Protein AF-A0A811Z322-F1 (afdb_monomer)

Foldseek 3Di:
DVVVVVVVVCPVPPDDDPVCVPPVVVVVCVCCVPCVVVVVVVVLVVVVVVVVVVVVVVVLVVLVVVPPDPVVSVLVVVCCPNPPLNVVVVVVLVVLVVDPPDDPQLSLLLVLLVPVVCNLVSLVVNLPDPDHDDLVVLLVSLVVVLVSVLVVCVSPPCVVVVDDSVLVSLQSLVSSQVSCVSNPHHRDNPGDNPDPVVVVVVCVPVPPDDDD

Solvent-accessible surface area (backbone atoms only — not comparable to full-atom values): 12524 Å² total; per-residue (Å²): 112,67,74,63,59,58,60,67,69,60,85,78,74,86,77,78,53,80,68,52,66,55,50,51,61,52,50,51,47,45,52,57,73,71,41,45,67,58,52,50,49,52,52,49,54,52,48,49,54,52,50,52,51,52,50,52,52,50,52,51,50,48,48,62,69,74,44,79,52,68,66,62,44,53,46,58,76,39,27,61,81,70,32,72,60,50,30,50,52,51,56,48,53,48,49,64,74,64,38,84,86,60,48,73,53,57,49,42,50,57,50,28,75,72,62,62,82,62,24,68,59,37,43,51,58,54,69,71,45,89,74,69,76,52,71,69,56,51,52,52,52,53,51,56,51,50,56,53,51,50,51,50,42,68,73,54,52,48,55,81,78,75,41,59,61,67,51,53,51,38,35,53,39,21,52,54,26,50,51,31,44,73,70,74,44,76,62,82,69,79,46,60,78,74,50,78,79,56,64,62,71,75,46,80,79,72,79,81,86,86,85,134

InterPro domains:
  IPR000358 Ribonucleotide reductase small subunit family [PF00268] (1-116)
  IPR000358 Ribonucleotide reductase small subunit family [PTHR23409] (115-208)
  IPR009078 Ferritin-like superfamily [SSF47240] (1-207)
  IPR012348 Ribonucleotide reductase-like [G3DSA:1.10.620.20] (1-116)
  IPR012348 Ribonucleotide reductase-like [G3DSA:1.10.620.20] (117-208)
  IPR033909 Ribonucleotide reductase small subunit [cd01049] (1-203)

Mean predicted aligned error: 12.39 Å

Nearest PDB structures (foldseek):
  3olj-assembly1_D  TM=7.511E-01  e=5.570E-16  Homo sapiens
  1h0n-assembly1_A  TM=7.554E-01  e=1.194E-14  Mus musculus
  3hf1-assembly1_B  TM=7.218E-01  e=7.112E-12  Homo sapiens
  2vux-assembly1_B  TM=6.539E-01  e=1.006E-10  Homo sapiens
  2o1z-assembly1_A  TM=7.356E-01  e=9.728E-09  Plasmodium vivax

Secondary structure (DSSP, 8-state):
-HHHHHGGGSTT-S---HHHHHHHHHHHHHHHHHHHHHHHHHHHHHHHHHHHHHHHHHHHHHHHHH---HHHHHHHHTHHHH-HHHHHHHHHHHHHHH-TTS-HHHHHHHHHHHHSTTHHHHHHHHHT-SSPPPHHHHHHHHHHHHHHHHHHHHHS-GGGGT--HHHHHHHHHHHHHHHHHHTT---SS-PPP--GGGTTTTTTTSSSS---

Sequence (212 aa):
MYKKAEASFWTHWESPKPEERYFIPHILVFFVASDGMIIEALCFYGFQTVMENINSEMYSLLIVTYIKDSKEREFLFNAIETMFCTKKKADRTLHWIGNKEATYGEWIIAFAAMEGLHCDFDCLMFKDLVHKPSEQRMKEIINAIMIEQEFLMEALPVKLIGMNCTLRKQYIEFVADQLMLELGFSKVFRAENPFDFMENISLEGKTSLRRE

Radius of gyration: 23.19 Å; Cα contacts (8 Å, |Δi|>4): 114; chains: 1; bounding box: 45×48×72 Å

pLDDT: mean 74.23, std 17.76, range [27.14, 95.0]

Structure (mmCIF, N/CA/C/O backbone):
data_AF-A0A811Z322-F1
#
_entry.id   AF-A0A811Z322-F1
#
loop_
_atom_site.group_PDB
_atom_site.id
_atom_site.type_symbol
_atom_site.label_atom_id
_atom_site.label_alt_id
_atom_site.label_comp_id
_atom_site.label_asym_id
_atom_site.label_entity_id
_atom_site.label_seq_id
_atom_site.pdbx_PDB_ins_code
_atom_site.Cartn_x
_atom_site.Cartn_y
_atom_site.Cartn_z
_atom_site.occupancy
_atom_site.B_iso_or_equiv
_atom_site.auth_seq_id
_atom_site.auth_comp_id
_atom_site.auth_asym_id
_atom_site.auth_atom_id
_atom_site.pdbx_PDB_model_num
ATOM 1 N N . MET A 1 1 ? 6.990 -29.926 19.280 1.00 37.41 1 MET A N 1
ATOM 2 C CA . MET A 1 1 ? 7.993 -30.296 20.310 1.00 37.41 1 MET A CA 1
ATOM 3 C C . MET A 1 1 ? 7.874 -29.437 21.570 1.00 37.41 1 MET A C 1
ATOM 5 O O . MET A 1 1 ? 7.863 -30.019 22.642 1.00 37.41 1 MET A O 1
ATOM 9 N N . TYR A 1 2 ? 7.654 -28.119 21.463 1.00 31.50 2 TYR A N 1
ATOM 10 C CA . TYR A 1 2 ? 7.385 -27.206 22.594 1.00 31.50 2 TYR A CA 1
ATOM 11 C C . TYR A 1 2 ? 6.243 -27.660 23.531 1.00 31.50 2 TYR A C 1
ATOM 13 O O . TYR A 1 2 ? 6.483 -27.935 24.701 1.00 31.50 2 TYR A O 1
ATOM 21 N N . LYS A 1 3 ? 5.044 -27.921 22.989 1.00 34.88 3 LYS A N 1
ATOM 22 C CA . LYS A 1 3 ? 3.885 -28.448 23.749 1.00 34.88 3 LYS A CA 1
ATOM 23 C C . LYS A 1 3 ? 4.148 -29.784 24.472 1.00 34.88 3 LYS A C 1
ATOM 25 O O . LYS A 1 3 ? 3.454 -30.122 25.422 1.00 34.88 3 LYS A O 1
ATOM 30 N N . LYS A 1 4 ? 5.144 -30.563 24.023 1.00 33.44 4 LYS A N 1
ATOM 31 C CA . LYS A 1 4 ? 5.532 -31.851 24.631 1.00 33.44 4 LYS A CA 1
ATOM 32 C C . LYS A 1 4 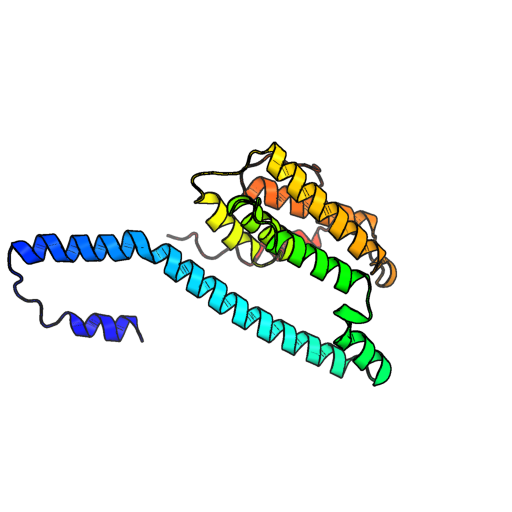? 6.490 -31.668 25.817 1.00 33.44 4 LYS A C 1
ATOM 34 O O . LYS A 1 4 ? 6.458 -32.487 26.723 1.00 33.44 4 LYS A O 1
ATOM 39 N N . ALA A 1 5 ? 7.298 -30.605 25.807 1.00 35.50 5 ALA A N 1
ATOM 40 C CA . ALA A 1 5 ? 8.168 -30.210 26.918 1.00 35.50 5 ALA A CA 1
ATOM 41 C C . ALA A 1 5 ? 7.392 -29.455 28.015 1.00 35.50 5 ALA A C 1
ATOM 43 O O . ALA A 1 5 ? 7.690 -29.591 29.199 1.00 35.50 5 ALA A O 1
ATOM 44 N N . GLU A 1 6 ? 6.350 -28.718 27.628 1.00 42.47 6 GLU A N 1
ATOM 45 C CA . GLU A 1 6 ? 5.436 -28.043 28.553 1.00 42.47 6 GLU A CA 1
ATOM 46 C C . GLU A 1 6 ? 4.619 -29.055 29.373 1.00 42.47 6 GLU A C 1
ATOM 48 O O . GLU A 1 6 ? 4.518 -28.921 30.587 1.00 42.47 6 GLU A O 1
ATOM 53 N N . ALA A 1 7 ? 4.138 -30.136 28.743 1.00 38.16 7 ALA A N 1
ATOM 54 C CA . ALA A 1 7 ? 3.379 -31.203 29.404 1.00 38.16 7 ALA A CA 1
ATOM 55 C C . ALA A 1 7 ? 4.182 -31.980 30.472 1.00 38.16 7 ALA A C 1
ATOM 57 O O . ALA A 1 7 ? 3.596 -32.492 31.424 1.00 38.16 7 ALA A O 1
ATOM 58 N N . SER A 1 8 ? 5.514 -32.041 30.360 1.00 35.59 8 SER A N 1
ATOM 59 C CA . SER A 1 8 ? 6.385 -32.722 31.333 1.00 35.59 8 SER A CA 1
ATOM 60 C C . SER A 1 8 ? 6.619 -31.952 32.639 1.00 35.59 8 SER A C 1
ATOM 62 O O . SER A 1 8 ? 7.168 -32.522 33.576 1.00 35.59 8 SER A O 1
ATOM 64 N N . PHE A 1 9 ? 6.191 -30.689 32.740 1.00 36.00 9 PHE A N 1
ATOM 65 C CA . PHE A 1 9 ? 6.285 -29.917 33.988 1.00 36.00 9 PHE A CA 1
ATOM 66 C C . PHE A 1 9 ? 5.178 -30.284 35.001 1.00 36.00 9 PHE A C 1
ATOM 68 O O . PHE A 1 9 ? 5.321 -30.063 36.200 1.00 36.00 9 PHE A O 1
ATOM 75 N N . TRP A 1 10 ? 4.075 -30.884 34.534 1.00 46.34 10 TRP A N 1
ATOM 76 C CA . TRP A 1 10 ? 2.821 -31.030 35.292 1.00 46.34 10 TRP A CA 1
ATOM 77 C C . TRP A 1 10 ? 2.698 -32.331 36.094 1.00 46.34 10 TRP A C 1
ATOM 79 O O . TRP A 1 10 ? 1.771 -32.480 36.887 1.00 46.34 10 TRP A O 1
ATOM 89 N N . THR A 1 11 ? 3.634 -33.271 35.952 1.00 39.16 11 THR A N 1
ATOM 90 C CA . THR A 1 11 ? 3.572 -34.588 36.615 1.00 39.16 11 THR A CA 1
ATOM 91 C C . THR A 1 11 ? 3.951 -34.569 38.106 1.00 39.16 11 THR A C 1
ATOM 93 O O . THR A 1 11 ? 4.127 -35.625 38.699 1.00 39.16 11 THR A O 1
ATOM 96 N N . HIS A 1 12 ? 4.100 -33.395 38.731 1.00 44.50 12 HIS A N 1
ATOM 97 C CA . HIS A 1 12 ? 4.406 -33.244 40.168 1.00 44.50 12 HIS A CA 1
ATOM 98 C C . HIS A 1 12 ? 3.314 -32.514 40.973 1.00 44.50 12 HIS A C 1
ATOM 100 O O . HIS A 1 12 ? 3.505 -32.210 42.150 1.00 44.50 12 HIS A O 1
ATOM 106 N N . TRP A 1 13 ? 2.159 -32.229 40.365 1.00 51.06 13 TRP A N 1
ATOM 107 C CA . TRP A 1 13 ? 1.098 -31.414 40.962 1.00 51.06 13 TRP A CA 1
ATOM 108 C C . TRP A 1 13 ? -0.039 -32.260 41.549 1.00 51.06 13 TRP A C 1
ATOM 110 O O . TRP A 1 13 ? -1.180 -32.194 41.099 1.00 51.06 13 TRP A O 1
ATOM 120 N N . GLU A 1 14 ? 0.257 -33.094 42.545 1.00 49.16 14 GLU A N 1
ATOM 121 C CA . GLU A 1 14 ? -0.764 -34.007 43.080 1.00 49.16 14 GLU A CA 1
ATOM 122 C C . GLU A 1 14 ? -1.631 -33.405 44.199 1.00 49.16 14 GLU A C 1
ATOM 124 O O . GLU A 1 14 ? -2.699 -33.948 44.473 1.00 49.16 14 GLU A O 1
ATOM 129 N N . SER A 1 15 ? -1.274 -32.272 44.828 1.00 57.22 15 SER A N 1
ATOM 130 C CA . SER A 1 15 ? -2.122 -31.640 45.865 1.00 57.22 15 SER A CA 1
ATOM 131 C C . SER A 1 15 ? -1.732 -30.188 46.210 1.00 57.22 15 SER A C 1
ATOM 133 O O . SER A 1 15 ? -1.015 -29.964 47.185 1.00 57.22 15 SER A O 1
ATOM 135 N N . PRO A 1 16 ? -2.223 -29.174 45.479 1.00 54.69 16 PRO A N 1
ATOM 136 C CA . PRO A 1 16 ? -1.970 -27.774 45.826 1.00 54.69 16 PRO A CA 1
ATOM 137 C C . PRO A 1 16 ? -2.806 -27.280 46.999 1.00 54.69 16 PRO A C 1
ATOM 139 O O . PRO A 1 16 ? -3.960 -27.703 47.177 1.00 54.69 16 PRO A O 1
ATOM 142 N N . LYS A 1 17 ? -2.238 -26.337 47.758 1.00 66.00 17 LYS A N 1
ATOM 143 C CA . LYS A 1 17 ? -2.900 -25.692 48.897 1.00 66.00 17 LYS A CA 1
ATOM 144 C C . LYS A 1 17 ? -4.108 -24.862 48.427 1.00 66.00 17 LYS A C 1
ATOM 146 O O . LYS A 1 17 ? -4.140 -24.423 47.275 1.00 66.00 17 LYS A O 1
ATOM 151 N N . PRO A 1 18 ? -5.112 -24.609 49.290 1.00 67.69 18 PRO A N 1
ATOM 152 C CA . PRO A 1 18 ? -6.330 -23.882 48.910 1.00 67.69 18 PRO A CA 1
ATOM 153 C C . PRO A 1 18 ? -6.070 -22.491 48.307 1.00 67.69 18 PRO A C 1
ATOM 155 O O . PRO A 1 18 ? -6.761 -22.083 47.380 1.00 67.69 18 PRO A O 1
ATOM 158 N N . GLU A 1 19 ? -5.040 -21.796 48.789 1.00 57.91 19 GLU A N 1
ATOM 159 C CA . GLU A 1 19 ? -4.629 -20.464 48.322 1.00 57.91 19 GLU A CA 1
ATOM 160 C C . GLU A 1 19 ? -4.009 -20.506 46.909 1.00 57.91 19 GLU A C 1
ATOM 162 O O . GLU A 1 19 ? -4.298 -19.659 46.062 1.00 57.91 19 GLU A O 1
ATOM 167 N N . GLU A 1 20 ? -3.225 -21.546 46.609 1.00 49.31 20 GLU A N 1
ATOM 168 C CA . GLU A 1 20 ? -2.575 -21.763 45.308 1.00 49.31 20 GLU A CA 1
ATOM 169 C C . GLU A 1 20 ? -3.592 -22.148 44.221 1.00 49.31 20 GLU A C 1
ATOM 171 O O . GLU A 1 20 ? -3.439 -21.763 43.061 1.00 49.31 20 GLU A O 1
ATOM 176 N N . ARG A 1 21 ? -4.678 -22.842 44.603 1.00 57.47 21 ARG A N 1
ATOM 177 C CA . ARG A 1 21 ? -5.807 -23.184 43.714 1.00 57.47 21 ARG A CA 1
ATOM 178 C C . ARG A 1 21 ? -6.594 -21.966 43.240 1.00 57.47 21 ARG A C 1
ATOM 180 O O . ARG A 1 21 ? -7.233 -22.043 42.196 1.00 57.47 21 ARG A O 1
ATOM 187 N N . TYR A 1 22 ? -6.564 -20.868 43.991 1.00 57.62 22 TYR A N 1
ATOM 188 C CA . TYR A 1 22 ? -7.171 -19.611 43.567 1.00 57.62 22 TYR A CA 1
ATOM 189 C C . TYR A 1 22 ? -6.171 -18.771 42.767 1.00 57.62 22 TYR A C 1
ATOM 191 O O . TYR A 1 22 ? -6.473 -18.340 41.661 1.00 57.62 22 TYR A O 1
ATOM 199 N N . PHE A 1 23 ? -4.955 -18.589 43.277 1.00 52.84 23 PHE A N 1
ATOM 200 C CA . PHE A 1 23 ? -3.982 -17.664 42.697 1.00 52.84 23 PHE A CA 1
ATOM 201 C C . PHE A 1 23 ? -3.436 -18.107 41.330 1.00 52.84 23 PHE A C 1
ATOM 203 O O . PHE A 1 23 ? -3.392 -17.308 40.398 1.00 52.84 23 PHE A O 1
ATOM 210 N N . ILE A 1 24 ? -3.054 -19.378 41.176 1.00 53.03 24 ILE A N 1
ATOM 211 C CA . ILE A 1 24 ? -2.335 -19.850 39.982 1.00 53.03 24 ILE A CA 1
ATOM 212 C C . ILE A 1 24 ? -3.233 -19.891 38.738 1.00 53.03 24 ILE A C 1
ATOM 214 O O . ILE A 1 24 ? -2.816 -19.361 37.711 1.00 53.03 24 ILE A O 1
ATOM 218 N N . PRO A 1 25 ? -4.474 -20.416 38.779 1.00 59.75 25 PRO A N 1
ATOM 219 C CA . PRO A 1 25 ? -5.361 -20.348 37.620 1.00 59.75 25 PRO A CA 1
ATOM 220 C C . PRO A 1 25 ? -5.697 -18.910 37.226 1.00 59.75 25 PRO A C 1
ATOM 222 O O . PRO A 1 25 ? -5.768 -18.618 36.041 1.00 59.75 25 PRO A O 1
ATOM 225 N N . HIS A 1 26 ? -5.849 -17.998 38.192 1.00 60.38 26 HIS A N 1
ATOM 226 C CA . HIS A 1 26 ? -6.152 -16.596 37.901 1.00 60.38 26 HIS A CA 1
ATOM 227 C C . HIS A 1 26 ? -4.948 -15.848 37.323 1.00 60.38 26 HIS A C 1
ATOM 229 O O . HIS A 1 26 ? -5.141 -15.029 36.435 1.00 60.38 26 HIS A O 1
ATOM 235 N N . ILE A 1 27 ? -3.718 -16.155 37.751 1.00 51.94 27 ILE A N 1
ATOM 236 C CA . ILE A 1 27 ? -2.510 -15.591 37.134 1.00 51.94 27 ILE A CA 1
ATOM 237 C C . ILE A 1 27 ? -2.273 -16.175 35.740 1.00 51.94 27 ILE A C 1
ATOM 239 O O . ILE A 1 27 ? -1.901 -15.445 34.833 1.00 51.94 27 ILE A O 1
ATOM 243 N N . LEU A 1 28 ? -2.547 -17.466 35.535 1.00 50.12 28 LEU A N 1
ATOM 244 C CA . LEU A 1 28 ? -2.460 -18.100 34.221 1.00 50.12 28 LEU A CA 1
ATOM 245 C C . LEU A 1 28 ? -3.521 -17.541 33.275 1.00 50.12 28 LEU A C 1
ATOM 247 O O . LEU A 1 28 ? -3.205 -17.249 32.132 1.00 50.12 28 LEU A O 1
ATOM 251 N N . VAL A 1 29 ? -4.751 -17.325 33.750 1.00 56.72 29 VAL A N 1
ATOM 252 C CA . VAL A 1 29 ? -5.794 -16.617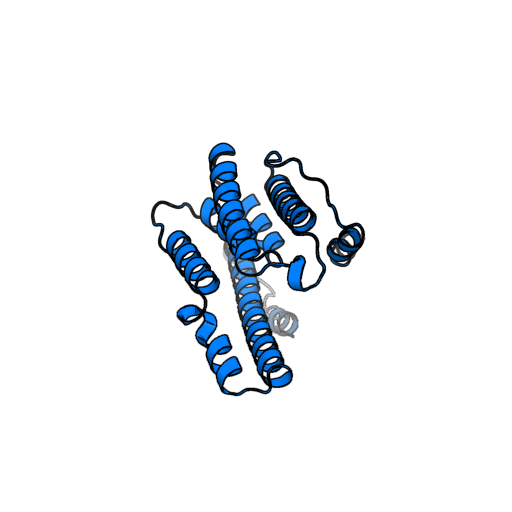 32.996 1.00 56.72 29 VAL A CA 1
ATOM 253 C C . VAL A 1 29 ? -5.387 -15.173 32.743 1.00 56.72 29 VAL A C 1
ATOM 255 O O . VAL A 1 29 ? -5.641 -14.692 31.653 1.00 56.72 29 VAL A O 1
ATOM 258 N N . PHE A 1 30 ? -4.720 -14.498 33.682 1.00 52.75 30 PHE A N 1
ATOM 259 C CA . PHE A 1 30 ? -4.177 -13.159 33.463 1.00 52.75 30 PHE A CA 1
ATOM 260 C C . PHE A 1 30 ? -3.151 -13.175 32.321 1.00 52.75 30 PHE A C 1
ATOM 262 O O . PHE A 1 30 ? -3.389 -12.522 31.320 1.00 52.75 30 PHE A O 1
ATOM 269 N N . PHE A 1 31 ? -2.113 -14.017 32.375 1.00 48.38 31 PHE A N 1
ATOM 270 C CA . PHE A 1 31 ? -1.111 -14.158 31.303 1.00 48.38 31 PHE A CA 1
ATOM 271 C C . PHE A 1 31 ? -1.710 -14.615 29.959 1.00 48.38 31 PHE A C 1
ATOM 273 O O . PHE A 1 31 ? -1.325 -14.119 28.904 1.00 48.38 31 PHE A O 1
ATOM 280 N N . VAL A 1 32 ? -2.688 -15.523 29.973 1.00 52.16 32 VAL A N 1
ATOM 281 C CA . VAL A 1 32 ? -3.385 -15.977 28.757 1.00 52.16 32 VAL A CA 1
ATOM 282 C C . VAL A 1 32 ? -4.297 -14.882 28.190 1.00 52.16 32 VAL A C 1
ATOM 284 O O . VAL A 1 32 ? -4.395 -14.753 26.973 1.00 52.16 32 VAL A O 1
ATOM 287 N N . ALA A 1 33 ? -4.947 -14.087 29.043 1.00 51.25 33 ALA A N 1
ATOM 288 C CA . ALA A 1 33 ? -5.895 -13.052 28.635 1.00 51.25 33 ALA A CA 1
ATOM 289 C C . ALA A 1 33 ? -5.234 -11.713 28.277 1.00 51.25 33 ALA A C 1
ATOM 291 O O . ALA A 1 33 ? -5.813 -10.970 27.491 1.00 51.25 33 ALA A O 1
ATOM 292 N N . SER A 1 34 ? -4.061 -11.385 28.833 1.00 49.47 34 SER A N 1
ATOM 293 C CA . SER A 1 34 ? -3.377 -10.110 28.575 1.00 49.47 34 SER A CA 1
ATOM 294 C C . SER A 1 34 ? -2.215 -10.199 27.580 1.00 49.47 34 SER A C 1
ATOM 296 O O . SER A 1 34 ? -1.976 -9.213 26.889 1.00 49.47 34 SER A O 1
ATOM 298 N N . ASP A 1 35 ? -1.538 -11.349 27.440 1.00 50.12 35 ASP A N 1
ATOM 299 C CA . ASP A 1 35 ? -0.305 -11.443 26.631 1.00 50.12 35 ASP A CA 1
ATOM 300 C C . ASP A 1 35 ? -0.438 -12.273 25.345 1.00 50.12 35 ASP A C 1
ATOM 302 O O . ASP A 1 35 ? 0.431 -12.185 24.477 1.00 50.12 35 ASP A O 1
ATOM 306 N N . GLY A 1 36 ? -1.522 -13.039 25.168 1.00 56.69 36 GLY A N 1
ATOM 307 C CA . GLY A 1 36 ? -1.727 -13.880 23.981 1.00 56.69 36 GLY A CA 1
ATOM 308 C C . GLY A 1 36 ? -1.698 -13.082 22.675 1.00 56.69 36 GLY A C 1
ATOM 309 O O . GLY A 1 36 ? -0.889 -13.370 21.800 1.00 56.69 36 GLY A O 1
ATOM 310 N N . MET A 1 37 ? -2.490 -12.010 22.589 1.00 58.62 37 MET A N 1
ATOM 311 C CA . MET A 1 37 ? -2.564 -11.175 21.383 1.00 58.62 37 MET A CA 1
ATOM 312 C C . MET A 1 37 ? -1.255 -10.434 21.087 1.00 58.62 37 MET A C 1
ATOM 314 O O . MET A 1 37 ? -0.873 -10.290 19.929 1.00 58.62 37 MET A O 1
ATOM 318 N N . ILE A 1 38 ? -0.543 -9.973 22.123 1.00 63.25 38 ILE A N 1
ATOM 319 C CA . ILE A 1 38 ? 0.741 -9.279 21.949 1.00 63.25 38 ILE A CA 1
ATOM 320 C C . ILE A 1 38 ? 1.797 -10.261 21.439 1.00 63.25 38 ILE A C 1
ATOM 322 O O . ILE A 1 38 ? 2.527 -9.946 20.502 1.00 63.25 38 ILE A O 1
ATOM 326 N N . ILE A 1 39 ? 1.870 -11.460 22.020 1.00 69.50 39 ILE A N 1
ATOM 327 C CA . ILE A 1 39 ? 2.806 -12.501 21.586 1.00 69.50 39 ILE A CA 1
ATOM 328 C C . ILE A 1 39 ? 2.458 -12.984 20.174 1.00 69.50 39 ILE A C 1
ATOM 330 O O . ILE A 1 39 ? 3.358 -13.148 19.356 1.00 69.50 39 ILE A O 1
ATOM 334 N N . GLU A 1 40 ? 1.176 -13.159 19.854 1.00 71.50 40 GLU A N 1
ATOM 335 C CA . GLU A 1 40 ? 0.714 -13.530 18.514 1.00 71.50 40 GLU A CA 1
ATOM 336 C C . GLU A 1 40 ? 1.073 -12.463 17.476 1.00 71.50 40 GLU A C 1
ATOM 338 O O . GLU A 1 40 ? 1.633 -12.804 16.434 1.00 71.50 40 GLU A O 1
ATOM 343 N N . ALA A 1 41 ? 0.859 -11.179 17.784 1.00 69.81 41 ALA A N 1
ATOM 344 C CA . ALA A 1 41 ? 1.275 -10.075 16.924 1.00 69.81 41 ALA A CA 1
ATOM 345 C C . ALA A 1 41 ? 2.797 -10.017 16.750 1.00 69.81 41 ALA A C 1
ATOM 347 O O . ALA A 1 41 ? 3.283 -9.862 15.632 1.00 69.81 41 ALA A O 1
ATOM 348 N N . LEU A 1 42 ? 3.572 -10.208 17.821 1.00 72.44 42 LEU A N 1
ATOM 349 C CA . LEU A 1 42 ? 5.035 -10.271 17.743 1.00 72.44 42 LEU A CA 1
ATOM 350 C C . LEU A 1 42 ? 5.512 -11.450 16.888 1.00 72.44 42 LEU A C 1
ATOM 352 O O . LEU A 1 42 ? 6.431 -11.294 16.085 1.00 72.44 42 LEU A O 1
ATOM 356 N N . CYS A 1 43 ? 4.895 -12.624 17.031 1.00 77.88 43 CYS A N 1
ATOM 357 C CA . CYS A 1 43 ? 5.196 -13.785 16.202 1.00 77.88 43 CYS A CA 1
ATOM 358 C C . CYS A 1 43 ? 4.831 -13.539 14.734 1.00 77.88 43 CYS A C 1
ATOM 360 O O . CYS A 1 43 ? 5.619 -13.894 13.857 1.00 77.88 43 CYS A O 1
ATOM 362 N N . PHE A 1 44 ? 3.681 -12.913 14.469 1.00 79.38 44 PHE A N 1
ATOM 363 C CA . PHE A 1 44 ? 3.246 -12.565 13.121 1.00 79.38 44 PHE A CA 1
ATOM 364 C C . PHE A 1 44 ? 4.220 -11.585 12.461 1.00 79.38 44 PHE A C 1
ATOM 366 O O . PHE A 1 44 ? 4.789 -11.907 11.420 1.00 79.38 44 PHE A O 1
ATOM 373 N N . TYR A 1 45 ? 4.505 -10.446 13.099 1.00 77.50 45 TYR A N 1
ATOM 374 C CA . TYR A 1 45 ? 5.438 -9.449 12.565 1.00 77.50 45 TYR A CA 1
ATOM 375 C C . TYR A 1 45 ? 6.879 -9.981 12.473 1.00 77.50 45 TYR A C 1
ATOM 377 O O . TYR A 1 45 ? 7.620 -9.641 11.547 1.00 77.50 45 TYR A O 1
ATOM 385 N N . GLY A 1 46 ? 7.280 -10.873 13.384 1.00 75.81 46 GLY A N 1
ATOM 386 C CA . GLY A 1 46 ? 8.553 -11.586 13.302 1.00 75.81 46 GLY A CA 1
ATOM 387 C C . GLY A 1 46 ? 8.640 -12.480 12.062 1.00 75.81 46 GLY A C 1
ATOM 388 O O . GLY A 1 46 ? 9.644 -12.454 11.351 1.00 75.81 46 GLY A O 1
ATOM 389 N N . PHE A 1 47 ? 7.579 -13.232 11.759 1.00 80.38 47 PHE A N 1
ATOM 390 C CA . PHE A 1 47 ? 7.511 -14.044 10.544 1.00 80.38 47 PHE A CA 1
ATOM 391 C C . PHE A 1 47 ? 7.441 -13.179 9.281 1.00 80.38 47 PHE A C 1
ATOM 393 O O . PHE A 1 47 ? 8.144 -13.459 8.310 1.00 80.38 47 PHE A O 1
ATOM 400 N N . GLN A 1 48 ? 6.668 -12.094 9.315 1.00 77.69 48 GLN A N 1
ATOM 401 C CA . GLN A 1 48 ? 6.597 -11.109 8.239 1.00 77.69 48 GLN A CA 1
ATOM 402 C C . GLN A 1 48 ? 7.984 -10.548 7.904 1.00 77.69 48 GLN A C 1
ATOM 404 O O . GLN A 1 48 ? 8.382 -10.563 6.743 1.00 77.69 48 GLN A O 1
ATOM 409 N N . THR A 1 49 ? 8.772 -10.171 8.914 1.00 80.38 49 THR A N 1
ATOM 410 C CA . THR A 1 49 ? 10.152 -9.686 8.727 1.00 80.38 49 THR A CA 1
ATOM 411 C C . THR A 1 49 ? 11.023 -10.720 8.006 1.00 80.38 49 THR A C 1
ATOM 413 O O . THR A 1 49 ? 11.804 -10.389 7.114 1.00 80.38 49 THR A O 1
ATOM 416 N N . VAL A 1 50 ? 10.898 -12.000 8.372 1.00 83.25 50 VAL A N 1
ATOM 417 C CA . VAL A 1 50 ? 11.632 -13.085 7.704 1.00 83.25 50 VAL A CA 1
ATOM 418 C C . VAL A 1 50 ? 11.197 -13.218 6.244 1.00 83.25 50 VAL A C 1
ATOM 420 O O . VAL A 1 50 ? 12.050 -13.316 5.363 1.00 83.25 50 VAL A O 1
ATOM 423 N N . MET A 1 51 ? 9.893 -13.184 5.974 1.00 84.12 51 MET A N 1
ATOM 424 C CA . MET A 1 51 ? 9.357 -13.279 4.615 1.00 84.12 51 MET A CA 1
ATOM 425 C C . MET A 1 51 ? 9.765 -12.091 3.741 1.00 84.12 51 MET A C 1
ATOM 427 O O . MET A 1 51 ? 10.142 -12.287 2.588 1.00 84.12 51 MET A O 1
ATOM 431 N N . GLU A 1 52 ? 9.760 -10.872 4.276 1.00 81.19 52 GLU A N 1
ATOM 432 C CA . GLU A 1 52 ? 10.226 -9.675 3.570 1.00 81.19 52 GLU A CA 1
ATOM 433 C C . GLU A 1 52 ? 11.718 -9.757 3.223 1.00 81.19 52 GLU A C 1
ATOM 435 O O . GLU A 1 52 ? 12.112 -9.411 2.108 1.00 81.19 52 GLU A O 1
ATOM 440 N N . ASN A 1 53 ? 12.543 -10.304 4.121 1.00 85.38 53 ASN A N 1
ATOM 441 C CA . ASN A 1 53 ? 13.957 -10.551 3.835 1.00 85.38 53 ASN A CA 1
ATOM 442 C C . ASN A 1 53 ? 14.147 -11.576 2.708 1.00 85.38 53 ASN A C 1
ATOM 444 O O . ASN A 1 53 ? 14.946 -11.345 1.800 1.00 85.38 53 ASN A O 1
ATOM 448 N N . ILE A 1 54 ? 13.381 -12.673 2.722 1.00 87.38 54 ILE A N 1
ATOM 449 C CA . ILE A 1 54 ? 13.398 -13.676 1.644 1.00 87.38 54 ILE A CA 1
ATOM 450 C C . ILE A 1 54 ? 12.964 -13.042 0.318 1.00 87.38 54 ILE A C 1
ATOM 452 O O . ILE A 1 54 ? 13.605 -13.254 -0.710 1.00 87.38 54 ILE A O 1
ATOM 456 N N . ASN A 1 55 ? 11.903 -12.231 0.334 1.00 83.69 55 ASN A N 1
ATOM 457 C CA . ASN A 1 55 ? 11.433 -11.515 -0.848 1.00 83.69 55 ASN A CA 1
ATOM 458 C C . ASN A 1 55 ? 12.516 -10.571 -1.392 1.00 83.69 55 ASN A C 1
ATOM 460 O O . ASN A 1 55 ? 12.753 -10.550 -2.598 1.00 83.69 55 ASN A O 1
ATOM 464 N N . SER A 1 56 ? 13.213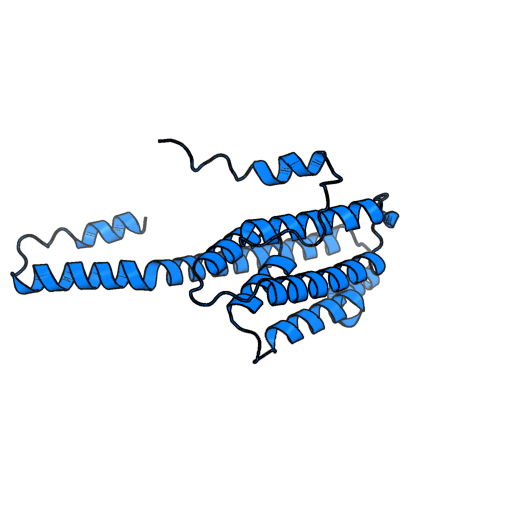 -9.838 -0.520 1.00 84.88 56 SER A N 1
ATOM 465 C CA . SER A 1 56 ? 14.316 -8.944 -0.898 1.00 84.88 56 SER A CA 1
ATOM 466 C C . SER A 1 56 ? 15.478 -9.692 -1.567 1.00 84.88 56 SER A C 1
ATOM 468 O O . SER A 1 56 ? 15.970 -9.276 -2.623 1.00 84.88 56 SER A O 1
ATOM 470 N N . GLU A 1 57 ? 15.883 -10.839 -1.014 1.00 90.44 57 GLU A N 1
ATOM 471 C CA . GLU A 1 57 ? 16.916 -11.694 -1.613 1.00 90.44 57 GLU A CA 1
ATOM 472 C C . GLU A 1 57 ? 16.467 -12.247 -2.971 1.00 90.44 57 GLU A C 1
ATOM 474 O O . GLU A 1 57 ? 17.210 -12.188 -3.954 1.00 90.44 57 GLU A O 1
ATOM 479 N N . MET A 1 58 ? 15.221 -12.715 -3.052 1.00 93.25 58 MET A N 1
ATOM 480 C CA . MET A 1 58 ? 14.627 -13.226 -4.282 1.00 93.25 58 MET A CA 1
ATOM 481 C C . MET A 1 58 ? 14.614 -12.155 -5.382 1.00 93.25 58 MET A C 1
ATOM 483 O O . MET A 1 58 ? 15.118 -12.405 -6.478 1.00 93.25 58 MET A O 1
ATOM 487 N N . TYR A 1 59 ? 14.142 -10.937 -5.094 1.00 90.00 59 TYR A N 1
ATOM 488 C CA . TYR A 1 59 ? 14.165 -9.831 -6.058 1.00 90.00 59 TYR A CA 1
ATOM 489 C C . TYR A 1 59 ? 15.586 -9.452 -6.484 1.00 90.00 59 TYR A C 1
ATOM 491 O O . TYR A 1 59 ? 15.834 -9.227 -7.671 1.00 90.00 59 TYR A O 1
ATOM 499 N N . SER A 1 60 ? 16.538 -9.448 -5.550 1.00 89.06 60 SER A N 1
ATOM 500 C CA . SER A 1 60 ? 17.951 -9.193 -5.852 1.00 89.06 60 SER A CA 1
ATOM 501 C C . SER A 1 60 ? 18.517 -10.238 -6.816 1.00 89.06 60 SER A C 1
ATOM 503 O O . SER A 1 60 ? 19.203 -9.895 -7.784 1.00 89.06 60 SER A O 1
ATOM 505 N N . LEU A 1 61 ? 18.178 -11.514 -6.610 1.00 92.25 61 LEU A N 1
ATOM 506 C CA . LEU A 1 61 ? 18.575 -12.601 -7.498 1.00 92.25 61 LEU A CA 1
ATOM 507 C C . LEU A 1 61 ? 17.932 -12.470 -8.884 1.00 92.25 61 LEU A C 1
ATOM 509 O O . LEU A 1 61 ? 18.617 -12.687 -9.886 1.00 92.25 61 LEU A O 1
ATOM 513 N N . LEU A 1 62 ? 16.654 -12.087 -8.970 1.00 92.62 62 LEU A N 1
ATOM 514 C CA . LEU A 1 62 ? 15.990 -11.835 -10.254 1.00 92.62 62 LEU A CA 1
ATOM 515 C C . LEU A 1 62 ? 16.688 -10.708 -11.023 1.00 92.62 62 LEU A C 1
ATOM 517 O O . LEU A 1 62 ? 16.968 -10.877 -12.209 1.00 92.62 62 LEU A O 1
ATOM 521 N N . ILE A 1 63 ? 17.042 -9.604 -10.356 1.00 90.81 63 ILE A N 1
ATOM 522 C CA . ILE A 1 63 ? 17.791 -8.498 -10.974 1.00 90.81 63 ILE A CA 1
ATOM 523 C C . ILE A 1 63 ? 19.128 -9.006 -11.521 1.00 90.81 63 ILE A C 1
ATOM 525 O O . ILE A 1 63 ? 19.425 -8.807 -12.695 1.00 90.81 63 ILE A O 1
ATOM 529 N N . VAL A 1 64 ? 19.913 -9.723 -10.712 1.00 91.94 64 VAL A N 1
ATOM 530 C CA . VAL A 1 64 ? 21.205 -10.294 -11.141 1.00 91.94 64 VAL A CA 1
ATOM 531 C C . VAL A 1 64 ? 21.047 -11.283 -12.299 1.00 91.94 64 VAL A C 1
ATOM 533 O O . VAL A 1 64 ? 21.914 -11.369 -13.172 1.00 91.94 64 VAL A O 1
ATOM 536 N N . THR A 1 65 ? 19.950 -12.038 -12.317 1.00 93.75 65 THR A N 1
ATOM 537 C CA . THR A 1 65 ? 19.704 -13.079 -13.316 1.00 93.75 65 THR A CA 1
ATOM 538 C C . THR A 1 65 ? 19.267 -12.490 -14.653 1.00 93.75 65 THR A C 1
ATOM 540 O O . THR A 1 65 ? 19.807 -12.887 -15.691 1.00 93.75 65 THR A O 1
ATOM 543 N N . TYR A 1 66 ? 18.324 -11.547 -14.653 1.00 94.06 66 TYR A N 1
ATOM 544 C CA . TYR A 1 66 ? 17.739 -10.989 -15.874 1.00 94.06 66 TYR A CA 1
ATOM 545 C C . TYR A 1 66 ? 18.515 -9.790 -16.430 1.00 94.06 66 TYR A C 1
ATOM 547 O O . TYR A 1 66 ? 18.608 -9.654 -17.649 1.00 94.06 66 TYR A O 1
ATOM 555 N N . ILE A 1 67 ? 19.127 -8.963 -15.578 1.00 93.12 67 ILE A N 1
ATOM 556 C CA . ILE A 1 67 ? 19.855 -7.759 -16.000 1.00 93.12 67 ILE A CA 1
ATOM 557 C C . ILE A 1 67 ? 21.341 -8.084 -16.148 1.00 93.12 67 ILE A C 1
ATOM 559 O O . ILE A 1 67 ? 22.080 -8.247 -15.175 1.00 93.12 67 ILE A O 1
ATOM 563 N N . LYS A 1 68 ? 21.787 -8.215 -17.402 1.00 92.19 68 LYS A N 1
ATOM 564 C CA . LYS A 1 68 ? 23.174 -8.592 -17.713 1.00 92.19 68 LYS A CA 1
ATOM 565 C C . LYS A 1 68 ? 24.145 -7.423 -17.584 1.00 92.19 68 LYS A C 1
ATOM 567 O O . LYS A 1 68 ? 25.281 -7.640 -17.156 1.00 92.19 68 LYS A O 1
ATOM 572 N N . ASP A 1 69 ? 23.715 -6.208 -17.923 1.00 95.00 69 ASP A N 1
ATOM 573 C CA . ASP A 1 69 ? 24.569 -5.028 -17.830 1.00 95.00 69 ASP A CA 1
ATOM 574 C C . ASP A 1 69 ? 24.880 -4.678 -16.367 1.00 95.00 69 ASP A C 1
ATOM 576 O O . ASP A 1 69 ? 24.015 -4.670 -15.490 1.00 95.00 69 ASP A O 1
ATOM 580 N N . SER A 1 70 ? 26.155 -4.415 -16.085 1.00 91.69 70 SER A N 1
ATOM 581 C CA . SER A 1 70 ? 26.608 -4.106 -14.729 1.00 91.69 70 SER A CA 1
ATOM 582 C C . SER A 1 70 ? 26.188 -2.706 -14.295 1.00 91.69 70 SER A C 1
ATOM 584 O O . SER A 1 70 ? 25.888 -2.518 -13.120 1.00 91.69 70 SER A O 1
ATOM 586 N N . LYS A 1 71 ? 26.150 -1.741 -15.224 1.00 92.25 71 LYS A N 1
ATOM 587 C CA . LYS A 1 71 ? 25.785 -0.354 -14.907 1.00 92.25 71 LYS A CA 1
ATOM 588 C C . LYS A 1 71 ? 24.287 -0.222 -14.663 1.00 92.25 71 LYS A C 1
ATOM 590 O O . LYS A 1 71 ? 23.885 0.405 -13.691 1.00 92.25 71 LYS A O 1
ATOM 595 N N . GLU A 1 72 ? 23.469 -0.855 -15.501 1.00 90.88 72 GLU A N 1
ATOM 596 C CA . GLU A 1 72 ? 22.018 -0.919 -15.304 1.00 90.88 72 GLU A CA 1
ATOM 597 C C . GLU A 1 72 ? 21.655 -1.583 -13.969 1.00 90.88 72 GLU A C 1
ATOM 599 O O . GLU A 1 72 ? 20.817 -1.085 -13.221 1.00 90.88 72 GLU A O 1
ATOM 604 N N . ARG A 1 73 ? 22.344 -2.667 -13.609 1.00 91.19 73 ARG A N 1
ATOM 605 C CA . ARG A 1 73 ? 22.149 -3.335 -12.320 1.00 91.19 73 ARG A CA 1
ATOM 606 C C . ARG A 1 73 ? 22.522 -2.456 -11.127 1.00 91.19 73 ARG A C 1
ATOM 608 O O . ARG A 1 73 ? 21.766 -2.412 -10.164 1.00 91.19 73 ARG A O 1
ATOM 615 N N . GLU A 1 74 ? 23.651 -1.752 -11.183 1.00 90.25 74 GLU A N 1
ATOM 616 C CA . GLU A 1 74 ? 24.042 -0.792 -10.140 1.00 90.25 74 GLU A CA 1
ATOM 617 C C . GLU A 1 74 ? 23.013 0.342 -10.011 1.00 90.25 74 GLU A C 1
ATOM 619 O O . GLU A 1 74 ? 22.624 0.710 -8.904 1.00 90.25 74 GLU A O 1
ATOM 624 N N . PHE A 1 75 ? 22.500 0.842 -11.138 1.00 89.19 75 PHE A N 1
ATOM 625 C CA . PHE A 1 75 ? 21.433 1.838 -11.155 1.00 89.19 75 PHE A CA 1
ATOM 626 C C . PHE A 1 75 ? 20.153 1.335 -10.465 1.00 89.19 75 PHE A C 1
ATOM 628 O O . PHE A 1 75 ? 19.570 2.072 -9.670 1.00 89.19 75 PHE A O 1
ATOM 635 N N . LEU A 1 76 ? 19.734 0.091 -10.732 1.00 86.44 76 LEU A N 1
ATOM 636 C CA . LEU A 1 76 ? 18.531 -0.517 -10.148 1.00 86.44 76 LEU A CA 1
ATOM 637 C C . LEU A 1 76 ? 18.695 -0.866 -8.663 1.00 86.44 76 LEU A C 1
ATOM 639 O O . LEU A 1 76 ? 17.757 -0.678 -7.893 1.00 86.44 76 LEU A O 1
ATOM 643 N N . PHE A 1 77 ? 19.871 -1.329 -8.230 1.00 86.75 77 PHE A N 1
ATOM 644 C CA . PHE A 1 77 ? 20.129 -1.569 -6.804 1.00 86.75 77 PHE A CA 1
ATOM 645 C C . PHE A 1 77 ? 20.116 -0.277 -5.986 1.00 86.75 77 PHE A C 1
ATOM 647 O O . PHE A 1 77 ? 19.673 -0.279 -4.840 1.00 86.75 77 PHE A O 1
ATOM 654 N N . ASN A 1 78 ? 20.507 0.840 -6.599 1.00 86.69 78 ASN A N 1
ATOM 655 C CA . ASN A 1 78 ? 20.462 2.161 -5.983 1.00 86.69 78 ASN A CA 1
ATOM 656 C C . ASN A 1 78 ? 19.138 2.901 -6.248 1.00 86.69 78 ASN A C 1
ATOM 658 O O . ASN A 1 78 ? 19.099 4.127 -6.156 1.00 86.69 78 ASN A O 1
ATOM 662 N N . ALA A 1 79 ? 18.042 2.186 -6.546 1.00 82.50 79 ALA A N 1
ATOM 663 C CA . ALA A 1 79 ? 16.748 2.765 -6.932 1.00 82.50 79 ALA A CA 1
ATOM 664 C C . ALA A 1 79 ? 16.228 3.866 -5.992 1.00 82.50 79 ALA A C 1
ATOM 666 O O . ALA A 1 79 ? 15.566 4.788 -6.456 1.00 82.50 79 ALA A O 1
ATOM 667 N N . ILE A 1 80 ? 16.517 3.813 -4.688 1.00 80.19 80 ILE A N 1
ATOM 668 C CA . ILE A 1 80 ? 16.116 4.868 -3.737 1.00 80.19 80 ILE A CA 1
ATOM 669 C C . ILE A 1 80 ? 16.779 6.216 -4.069 1.00 80.19 80 ILE A C 1
ATOM 671 O O . ILE A 1 80 ? 16.169 7.267 -3.892 1.00 80.19 80 ILE A O 1
ATOM 675 N N . GLU A 1 81 ? 18.011 6.205 -4.568 1.00 84.50 81 GLU A N 1
ATOM 676 C CA . GLU A 1 81 ? 18.748 7.410 -4.954 1.00 84.50 81 GLU A CA 1
ATOM 677 C C . GLU A 1 81 ? 18.555 7.748 -6.436 1.00 84.50 81 GLU A C 1
ATOM 679 O O . GLU A 1 81 ? 18.514 8.921 -6.809 1.00 84.50 81 GLU A O 1
ATOM 684 N N . THR A 1 82 ? 18.410 6.726 -7.279 1.00 83.00 82 THR A N 1
ATOM 685 C CA . THR A 1 82 ? 18.410 6.858 -8.740 1.00 83.00 82 THR A CA 1
ATOM 686 C C . THR A 1 82 ? 17.012 7.002 -9.345 1.00 83.00 82 THR A C 1
ATOM 688 O O . THR A 1 82 ? 16.871 7.599 -10.415 1.00 83.00 82 THR A O 1
ATOM 691 N N . MET A 1 83 ? 15.961 6.511 -8.676 1.00 82.94 83 MET A N 1
ATOM 692 C CA . MET A 1 83 ? 14.576 6.567 -9.150 1.00 82.94 83 MET A CA 1
ATOM 693 C C . MET A 1 83 ? 13.725 7.483 -8.268 1.00 82.94 83 MET A C 1
ATOM 695 O O . MET A 1 83 ? 13.441 7.202 -7.102 1.00 82.94 83 MET A O 1
ATOM 699 N N . PHE A 1 84 ? 13.229 8.567 -8.866 1.00 83.81 84 PHE A N 1
ATOM 700 C CA . PHE A 1 84 ? 12.408 9.562 -8.172 1.00 83.81 84 PHE A CA 1
ATOM 701 C C . PHE A 1 84 ? 11.150 8.964 -7.519 1.00 83.81 84 PHE A C 1
ATOM 703 O O . PHE A 1 84 ? 10.756 9.384 -6.433 1.00 83.81 84 PHE A O 1
ATOM 710 N N . CYS A 1 85 ? 10.530 7.961 -8.146 1.00 81.56 85 CYS A N 1
ATOM 711 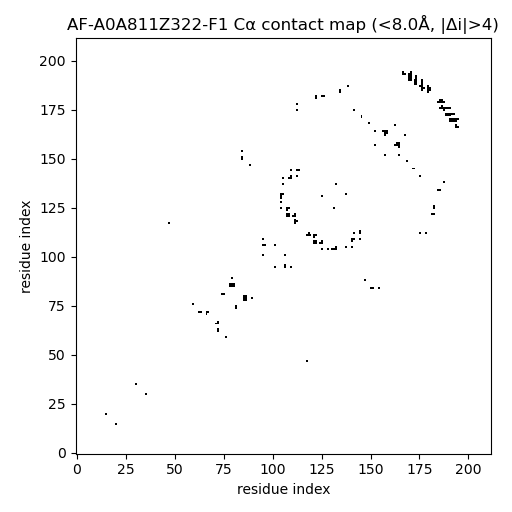C CA . CYS A 1 85 ? 9.344 7.311 -7.596 1.00 81.56 85 CYS A CA 1
ATOM 712 C C . CYS A 1 85 ? 9.627 6.478 -6.347 1.00 81.56 85 CYS A C 1
ATOM 714 O O . CYS A 1 85 ? 8.875 6.574 -5.379 1.00 81.56 85 CYS A O 1
ATOM 716 N N . THR A 1 86 ? 10.734 5.738 -6.335 1.00 81.44 86 THR A N 1
ATOM 717 C CA . THR A 1 86 ? 11.183 4.963 -5.175 1.00 81.44 86 THR A CA 1
ATOM 718 C C . THR A 1 86 ? 11.543 5.888 -4.018 1.00 81.44 86 THR A C 1
ATOM 720 O O . THR A 1 86 ? 11.083 5.668 -2.899 1.00 81.44 86 THR A O 1
ATOM 723 N N . LYS A 1 87 ? 12.271 6.978 -4.297 1.00 83.44 87 LYS A N 1
ATOM 724 C CA . LYS A 1 87 ? 12.588 8.005 -3.296 1.00 83.44 87 LYS A CA 1
ATOM 725 C C . LYS A 1 87 ? 11.334 8.611 -2.677 1.00 83.44 87 LYS A C 1
ATOM 727 O O . LYS A 1 87 ? 11.192 8.648 -1.463 1.00 83.44 87 LYS A O 1
ATOM 732 N N . LYS A 1 88 ? 10.389 9.037 -3.517 1.00 81.88 88 LYS A N 1
ATOM 733 C CA . LYS A 1 88 ? 9.139 9.645 -3.057 1.00 81.88 88 LYS A CA 1
ATOM 734 C C . LYS A 1 88 ? 8.300 8.663 -2.237 1.00 81.88 88 LYS A C 1
ATOM 736 O O . LYS A 1 88 ? 7.716 9.083 -1.244 1.00 81.88 88 LYS A O 1
ATOM 741 N N . LYS A 1 89 ? 8.256 7.377 -2.612 1.00 80.38 89 LYS A N 1
ATOM 742 C CA . LYS A 1 89 ? 7.601 6.337 -1.803 1.00 80.38 89 LYS A CA 1
ATOM 743 C C . LYS A 1 89 ? 8.253 6.239 -0.420 1.00 80.38 89 LYS A C 1
ATOM 745 O O . LYS A 1 89 ? 7.543 6.296 0.576 1.00 80.38 89 LYS A O 1
ATOM 750 N N . ALA A 1 90 ? 9.585 6.188 -0.356 1.00 80.38 90 ALA A N 1
ATOM 751 C CA . ALA A 1 90 ? 10.321 6.139 0.907 1.00 80.38 90 ALA A CA 1
ATOM 752 C C . ALA A 1 90 ? 10.080 7.386 1.779 1.00 80.38 90 ALA A C 1
ATOM 754 O O . ALA A 1 90 ? 9.752 7.253 2.956 1.00 80.38 90 ALA A O 1
ATOM 755 N N . ASP A 1 91 ? 10.155 8.589 1.202 1.00 81.56 91 ASP A N 1
ATOM 756 C CA . ASP A 1 91 ? 9.904 9.852 1.909 1.00 81.56 91 ASP A CA 1
ATOM 757 C C . ASP A 1 91 ? 8.474 9.914 2.475 1.00 81.56 91 ASP A C 1
ATOM 759 O O . ASP A 1 91 ? 8.252 10.419 3.576 1.00 81.56 91 ASP A O 1
ATOM 763 N N . ARG A 1 92 ? 7.489 9.379 1.743 1.00 77.06 92 ARG A N 1
ATOM 764 C CA . ARG A 1 92 ? 6.093 9.302 2.195 1.00 77.06 92 ARG A CA 1
ATOM 765 C C . ARG A 1 92 ? 5.899 8.296 3.313 1.00 77.06 92 ARG A C 1
ATOM 767 O O . ARG A 1 92 ? 5.272 8.638 4.312 1.00 77.06 92 ARG A O 1
ATOM 774 N N . THR A 1 93 ? 6.483 7.108 3.195 1.00 73.56 93 THR A N 1
ATOM 775 C CA . THR A 1 93 ? 6.497 6.134 4.287 1.00 73.56 93 THR A CA 1
ATOM 776 C C . THR A 1 93 ? 7.141 6.745 5.532 1.00 73.56 93 THR A C 1
ATOM 778 O O . THR A 1 93 ? 6.556 6.677 6.604 1.00 73.56 93 THR A O 1
ATOM 781 N N . LEU A 1 94 ? 8.271 7.449 5.403 1.00 75.88 94 LEU A N 1
ATOM 782 C CA . LEU A 1 94 ? 8.910 8.158 6.518 1.00 75.88 94 LEU A CA 1
ATOM 783 C C . LEU A 1 94 ? 8.054 9.297 7.080 1.00 75.88 94 LEU A C 1
ATOM 785 O O . LEU A 1 94 ? 8.102 9.550 8.279 1.00 75.88 94 LEU A O 1
ATOM 789 N N . HIS A 1 95 ? 7.267 9.981 6.251 1.00 81.75 95 HIS A N 1
ATOM 790 C CA . HIS A 1 95 ? 6.342 11.010 6.716 1.00 81.75 95 HIS A CA 1
ATOM 791 C C . HIS A 1 95 ? 5.214 10.417 7.566 1.00 81.75 95 HIS A C 1
ATOM 793 O O . HIS A 1 95 ? 4.949 10.933 8.650 1.00 81.75 95 HIS A O 1
ATOM 799 N N . TRP A 1 96 ? 4.596 9.320 7.115 1.00 74.62 96 TRP A N 1
ATOM 800 C CA . TRP A 1 96 ? 3.623 8.577 7.919 1.00 74.62 96 TRP A CA 1
ATOM 801 C C . TRP A 1 96 ? 4.271 8.041 9.190 1.00 74.62 96 TRP A C 1
ATOM 803 O O . TRP A 1 96 ? 3.709 8.219 10.267 1.00 74.62 96 TRP A O 1
ATOM 813 N N . ILE A 1 97 ? 5.495 7.504 9.078 1.00 68.56 97 ILE A N 1
ATOM 814 C CA . ILE A 1 97 ? 6.208 6.934 10.217 1.00 68.56 97 ILE A CA 1
ATOM 815 C C . ILE A 1 97 ? 6.642 8.002 11.244 1.00 68.56 97 ILE A C 1
ATOM 817 O O . ILE A 1 97 ? 6.715 7.788 12.453 1.00 68.56 97 ILE A O 1
ATOM 821 N N . GLY A 1 98 ? 6.964 9.196 10.766 1.00 72.06 98 GLY A N 1
ATOM 822 C CA . GLY A 1 98 ? 7.415 10.312 11.590 1.00 72.06 98 GLY A CA 1
ATOM 823 C C . GLY A 1 98 ? 6.278 11.137 12.187 1.00 72.06 98 GLY A C 1
ATOM 824 O O . GLY A 1 98 ? 6.549 12.038 12.987 1.00 72.06 98 GLY A O 1
ATOM 825 N N . ASN A 1 99 ? 5.025 10.881 11.799 1.00 79.38 99 ASN A N 1
ATOM 826 C CA . ASN A 1 99 ? 3.896 11.699 12.212 1.00 79.38 99 ASN A CA 1
ATOM 827 C C . ASN A 1 99 ? 3.479 11.381 13.656 1.00 79.38 99 ASN A C 1
ATOM 829 O O . ASN A 1 99 ? 2.769 10.416 13.928 1.00 79.38 99 ASN A O 1
ATOM 833 N N . LYS A 1 100 ? 3.895 12.247 14.586 1.00 77.12 100 LYS A N 1
ATOM 834 C CA . LYS A 1 100 ? 3.571 12.140 16.018 1.00 77.12 100 LYS A CA 1
ATOM 835 C C . LYS A 1 100 ? 2.103 12.418 16.347 1.00 77.12 100 LYS A C 1
ATOM 837 O O . LYS A 1 100 ? 1.669 12.078 17.442 1.00 77.12 100 LYS A O 1
ATOM 842 N N . GLU A 1 101 ? 1.369 13.065 15.446 1.00 80.06 101 GLU A N 1
ATOM 843 C CA . GLU A 1 101 ? -0.059 13.350 15.622 1.00 80.06 101 GLU A CA 1
ATOM 844 C C . GLU A 1 101 ? -0.937 12.194 15.137 1.00 80.06 101 GLU A C 1
ATOM 846 O O . GLU A 1 101 ? -2.106 12.117 15.511 1.00 80.06 101 GLU A O 1
ATOM 851 N N . ALA A 1 102 ? -0.381 11.286 14.327 1.00 79.81 102 ALA A N 1
ATOM 852 C CA . ALA A 1 102 ? -1.115 10.139 13.830 1.00 79.81 102 ALA A CA 1
ATOM 853 C C . ALA A 1 102 ? -1.312 9.096 14.940 1.00 79.81 102 ALA A C 1
ATOM 855 O O . ALA A 1 102 ? -0.373 8.646 15.599 1.00 79.81 102 ALA A O 1
ATOM 856 N N . THR A 1 103 ? -2.564 8.703 15.138 1.00 83.94 103 THR A N 1
ATOM 857 C CA . THR A 1 103 ? -2.978 7.682 16.100 1.00 83.94 103 THR A CA 1
ATOM 858 C C . THR A 1 103 ? -2.607 6.286 15.609 1.00 83.94 103 THR A C 1
ATOM 860 O O . THR A 1 103 ? -2.555 6.033 14.408 1.00 83.94 103 THR A O 1
ATOM 863 N N . TYR A 1 104 ? -2.429 5.336 16.530 1.00 79.88 104 TYR A N 1
ATOM 864 C CA . TYR A 1 104 ? -2.114 3.944 16.182 1.00 79.88 104 TYR A CA 1
ATOM 865 C C . TYR A 1 104 ? -3.100 3.335 15.164 1.00 79.88 104 TYR A C 1
ATOM 867 O O . TYR A 1 104 ? -2.690 2.619 14.254 1.00 79.88 104 TYR A O 1
ATOM 875 N N . GLY A 1 105 ? -4.387 3.692 15.250 1.00 82.81 105 GLY A N 1
ATOM 876 C CA . GLY A 1 105 ? -5.382 3.268 14.267 1.00 82.81 105 GLY A CA 1
ATOM 877 C C . GLY A 1 105 ? -5.126 3.809 12.863 1.00 82.81 105 GLY A C 1
ATOM 878 O O . GLY A 1 105 ? -5.246 3.067 11.902 1.00 82.81 105 GLY A O 1
ATOM 879 N N . GLU A 1 106 ? -4.727 5.071 12.719 1.00 84.81 106 GLU A N 1
ATOM 880 C CA . GLU A 1 106 ? -4.400 5.647 11.406 1.00 84.81 106 GLU A CA 1
ATOM 881 C C . GLU A 1 106 ? -3.145 5.009 10.804 1.00 84.81 106 GLU A C 1
ATOM 883 O O . GLU A 1 106 ? -3.067 4.795 9.596 1.00 84.81 106 GLU A O 1
ATOM 888 N N . TRP A 1 107 ? -2.191 4.659 11.661 1.00 82.00 107 TRP A N 1
ATOM 889 C CA . TRP A 1 107 ? -0.958 3.986 11.286 1.00 82.00 107 TRP A CA 1
ATOM 890 C C . TRP A 1 107 ? -1.169 2.577 10.749 1.00 82.00 107 TRP A C 1
ATOM 892 O O . TRP A 1 107 ? -0.640 2.260 9.686 1.00 82.00 107 TRP A O 1
ATOM 902 N N . ILE A 1 108 ? -1.966 1.757 11.443 1.00 80.06 108 ILE A N 1
ATOM 903 C CA . ILE A 1 108 ? -2.310 0.404 10.983 1.00 80.06 108 ILE A CA 1
ATOM 904 C C . ILE A 1 108 ? -2.933 0.465 9.585 1.00 80.06 108 ILE A C 1
ATOM 906 O O . ILE A 1 108 ? -2.588 -0.322 8.714 1.00 80.06 108 ILE A O 1
ATOM 910 N N . ILE A 1 109 ? -3.814 1.435 9.343 1.00 82.94 109 ILE A N 1
ATOM 911 C CA . ILE A 1 109 ? -4.496 1.584 8.053 1.00 82.94 109 ILE A CA 1
ATOM 912 C C . ILE A 1 109 ? -3.551 2.041 6.953 1.00 82.94 109 ILE A C 1
ATOM 914 O O . ILE A 1 109 ? -3.595 1.503 5.847 1.00 82.94 109 ILE A O 1
ATOM 918 N N . ALA A 1 110 ? -2.699 3.025 7.246 1.00 81.00 110 ALA A N 1
ATOM 919 C CA . ALA A 1 110 ? -1.687 3.465 6.300 1.00 81.00 110 ALA A CA 1
ATOM 920 C C . ALA A 1 110 ? -0.761 2.302 5.919 1.00 81.00 110 ALA A C 1
ATOM 922 O O . ALA A 1 110 ? -0.466 2.117 4.741 1.00 81.00 110 ALA A O 1
ATOM 923 N N . PHE A 1 111 ? -0.365 1.480 6.894 1.00 78.88 111 PHE A N 1
ATOM 924 C CA . PHE A 1 111 ? 0.451 0.290 6.674 1.00 78.88 111 PHE A CA 1
ATOM 925 C C . PHE A 1 111 ? -0.283 -0.777 5.840 1.00 78.88 111 PHE A C 1
ATOM 927 O O . PHE A 1 111 ? 0.217 -1.177 4.786 1.00 78.88 111 PHE A O 1
ATOM 934 N N . ALA A 1 112 ? -1.515 -1.131 6.216 1.00 79.00 112 ALA A N 1
ATOM 935 C CA . ALA A 1 112 ? -2.345 -2.115 5.516 1.00 79.00 112 ALA A CA 1
ATOM 936 C C . ALA A 1 112 ? -2.566 -1.760 4.035 1.00 79.00 112 ALA A C 1
ATOM 938 O O . ALA A 1 112 ? -2.495 -2.619 3.154 1.00 79.00 112 ALA A O 1
ATOM 939 N N . ALA A 1 113 ? -2.806 -0.478 3.747 1.00 76.06 113 ALA A N 1
ATOM 940 C CA . ALA A 1 113 ? -3.033 0.017 2.393 1.00 76.06 113 ALA A CA 1
ATOM 941 C C . ALA A 1 113 ? -1.748 0.102 1.540 1.00 76.06 113 ALA A C 1
ATOM 943 O O . ALA A 1 113 ? -1.840 0.202 0.314 1.00 76.06 113 ALA A O 1
ATOM 944 N N . MET A 1 114 ? -0.558 0.063 2.151 1.00 70.44 114 MET A N 1
ATOM 945 C CA . MET A 1 114 ? 0.728 0.057 1.441 1.00 70.44 114 MET A CA 1
ATOM 946 C C . MET A 1 114 ? 1.230 -1.354 1.101 1.00 70.44 114 MET A C 1
ATOM 948 O O . MET A 1 114 ? 1.855 -1.522 0.051 1.00 70.44 114 MET A O 1
ATOM 952 N N . GLU A 1 115 ? 0.976 -2.339 1.968 1.00 66.00 115 GLU A N 1
ATOM 953 C CA . GLU A 1 115 ? 1.600 -3.674 1.919 1.00 66.00 115 GLU A CA 1
ATOM 954 C C . GLU A 1 115 ? 0.739 -4.750 1.229 1.00 66.00 115 GLU A C 1
ATOM 956 O O . GLU A 1 115 ? 1.278 -5.699 0.660 1.00 66.00 115 GLU A O 1
ATOM 961 N N . GLY A 1 116 ? -0.591 -4.605 1.194 1.00 61.59 116 GLY A N 1
ATOM 962 C CA . GLY A 1 116 ? -1.506 -5.466 0.426 1.00 61.59 116 GLY A CA 1
ATOM 963 C C . GLY A 1 116 ? -1.654 -6.913 0.931 1.00 61.59 116 GLY A C 1
ATOM 964 O O . GLY A 1 116 ? -2.753 -7.317 1.287 1.00 61.59 116 GLY A O 1
ATOM 965 N N . LEU A 1 117 ? -0.581 -7.709 0.972 1.00 48.94 117 LEU A N 1
ATOM 966 C CA . LEU A 1 117 ? -0.602 -9.139 1.335 1.00 48.94 117 LEU A CA 1
ATOM 967 C C . LEU A 1 117 ? -0.708 -9.395 2.847 1.00 48.94 117 LEU A C 1
ATOM 969 O O . LEU A 1 117 ? -1.258 -10.414 3.253 1.00 48.94 117 LEU A O 1
ATOM 973 N N . HIS A 1 118 ? -0.232 -8.469 3.681 1.00 60.56 118 HIS A N 1
ATOM 974 C CA . HIS A 1 118 ? -0.320 -8.558 5.150 1.00 60.56 118 HIS A CA 1
ATOM 975 C C . HIS A 1 118 ? -1.565 -7.854 5.725 1.00 60.56 118 HIS A C 1
ATOM 977 O O . HIS A 1 118 ? -1.777 -7.813 6.936 1.00 60.56 118 HIS A O 1
ATOM 983 N N . CYS A 1 119 ? -2.428 -7.366 4.830 1.00 70.56 119 CYS A N 1
ATOM 984 C CA . CYS A 1 119 ? -3.584 -6.530 5.122 1.00 70.56 119 CYS A CA 1
ATOM 985 C C . CYS A 1 119 ? -4.597 -7.181 6.080 1.00 70.56 119 CYS A C 1
ATOM 987 O O . CYS A 1 119 ? -5.180 -6.487 6.910 1.00 70.56 119 CYS A O 1
ATOM 989 N N . ASP A 1 120 ? -4.780 -8.504 6.023 1.00 76.00 120 ASP A N 1
ATOM 990 C CA . ASP A 1 120 ? -5.766 -9.209 6.854 1.00 76.00 120 ASP A CA 1
ATOM 991 C C . ASP A 1 120 ? -5.433 -9.136 8.354 1.00 76.00 120 ASP A C 1
ATOM 993 O O . ASP A 1 120 ? -6.330 -8.955 9.182 1.00 76.00 120 ASP A O 1
ATOM 997 N N . PHE A 1 121 ? -4.148 -9.246 8.714 1.00 77.81 121 PHE A N 1
ATOM 998 C CA . PHE A 1 121 ? -3.721 -9.159 10.112 1.00 77.81 121 PHE A CA 1
ATOM 999 C C . PHE A 1 121 ? -3.830 -7.725 10.632 1.00 77.81 121 PHE A C 1
ATOM 1001 O O . PHE A 1 121 ? -4.346 -7.501 11.724 1.00 77.81 121 PHE A O 1
ATOM 1008 N N . ASP A 1 122 ? -3.451 -6.740 9.821 1.00 79.69 122 ASP A N 1
ATOM 1009 C CA . ASP A 1 122 ? -3.635 -5.330 10.163 1.00 79.69 122 ASP A CA 1
ATOM 1010 C C . ASP A 1 122 ? -5.124 -4.979 10.334 1.00 79.69 122 ASP A C 1
ATOM 1012 O O . ASP A 1 122 ? -5.502 -4.273 11.270 1.00 79.69 122 ASP A O 1
ATOM 1016 N N . CYS A 1 123 ? -6.006 -5.534 9.497 1.00 83.00 123 CYS A N 1
ATOM 1017 C CA . CYS A 1 123 ? -7.454 -5.392 9.657 1.00 83.00 123 CYS A CA 1
ATOM 1018 C C . CYS A 1 123 ? -7.964 -6.042 10.951 1.00 83.00 123 CYS A C 1
ATOM 1020 O O . CYS A 1 123 ? -8.867 -5.494 11.589 1.00 83.00 123 CYS A O 1
ATOM 1022 N N . LEU A 1 124 ? -7.403 -7.185 11.361 1.00 82.56 124 LEU A N 1
ATOM 1023 C CA . LEU A 1 124 ? -7.720 -7.822 12.642 1.00 82.56 124 LEU A CA 1
ATOM 1024 C C . LEU A 1 124 ? -7.318 -6.917 13.814 1.00 82.56 124 LEU A C 1
ATOM 1026 O O . LEU A 1 124 ? -8.163 -6.582 14.641 1.00 82.56 124 LEU A O 1
ATOM 1030 N N . MET A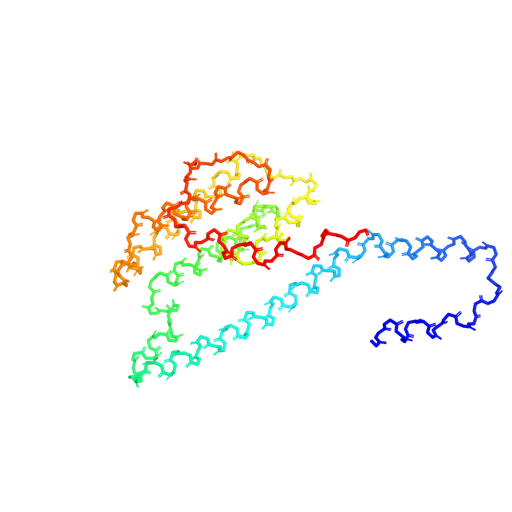 1 125 ? -6.079 -6.421 13.812 1.00 80.12 125 MET A N 1
ATOM 1031 C CA . MET A 1 125 ? -5.582 -5.481 14.823 1.00 80.12 125 MET A CA 1
ATOM 1032 C C . MET A 1 125 ? -6.432 -4.205 14.880 1.00 80.12 125 MET A C 1
ATOM 1034 O O . MET A 1 125 ? -6.729 -3.691 15.959 1.00 80.12 125 MET A O 1
ATOM 1038 N N . PHE A 1 126 ? -6.882 -3.706 13.725 1.00 85.56 126 PHE A N 1
ATOM 1039 C CA . PHE A 1 126 ? -7.768 -2.548 13.654 1.00 85.56 126 PHE A CA 1
ATOM 1040 C C . PHE A 1 126 ? -9.152 -2.818 14.262 1.00 85.56 126 PHE A C 1
ATOM 1042 O O . PHE A 1 126 ? -9.735 -1.938 14.902 1.00 85.56 126 PHE A O 1
ATOM 1049 N N . LYS A 1 127 ? -9.710 -4.023 14.081 1.00 85.00 127 LYS A N 1
ATOM 1050 C CA . LYS A 1 127 ? -11.021 -4.390 14.645 1.00 85.00 127 LYS A CA 1
ATOM 1051 C C . LYS A 1 127 ? -11.015 -4.355 16.170 1.00 85.00 127 LYS A C 1
ATOM 1053 O O . LYS A 1 127 ? -12.020 -3.907 16.733 1.00 85.00 127 LYS A O 1
ATOM 1058 N N . ASP A 1 128 ? -9.889 -4.711 16.780 1.00 82.31 128 ASP A N 1
ATOM 1059 C CA . ASP A 1 128 ? -9.685 -4.747 18.231 1.00 82.31 128 ASP A CA 1
ATOM 1060 C C . ASP A 1 128 ? -9.343 -3.374 18.845 1.00 82.31 128 ASP A C 1
ATOM 1062 O O . ASP A 1 128 ? -9.269 -3.229 20.068 1.00 82.31 128 ASP A O 1
ATOM 1066 N N . LEU A 1 129 ? -9.197 -2.322 18.028 1.00 81.56 129 LEU A N 1
ATOM 1067 C CA . LEU A 1 129 ? -9.008 -0.959 18.526 1.00 81.56 129 LEU A CA 1
ATOM 1068 C C . LEU A 1 129 ? -10.229 -0.462 19.304 1.00 81.56 129 LEU A C 1
ATOM 1070 O O . LEU A 1 129 ? -11.344 -0.395 18.783 1.00 81.56 129 LEU A O 1
ATOM 1074 N N . VAL A 1 130 ? -9.980 0.023 20.523 1.00 82.75 130 VAL A N 1
ATOM 1075 C CA . VAL A 1 130 ? -10.993 0.690 21.357 1.00 82.75 130 VAL A CA 1
ATOM 1076 C C . VAL A 1 130 ? -11.402 2.043 20.760 1.00 82.75 130 VAL A C 1
ATOM 1078 O O . VAL A 1 130 ? -12.585 2.373 20.699 1.00 82.75 130 VAL A O 1
ATOM 1081 N N . HIS A 1 131 ? -10.427 2.829 20.295 1.00 84.25 131 HIS A N 1
ATOM 1082 C CA . HIS A 1 131 ? -10.646 4.157 19.720 1.00 84.25 131 HIS A CA 1
ATOM 1083 C C . HIS A 1 131 ? -10.340 4.144 18.225 1.00 84.25 131 HIS A C 1
ATOM 1085 O O . HIS A 1 131 ? -9.195 4.307 17.807 1.00 84.25 131 HIS A O 1
ATOM 1091 N N . LYS A 1 132 ? -11.384 3.934 17.421 1.00 88.56 132 LYS A N 1
ATOM 1092 C CA . LYS A 1 132 ? -11.281 3.911 15.960 1.00 88.56 132 LYS A CA 1
ATOM 1093 C C . LYS A 1 132 ? -11.326 5.334 15.383 1.00 88.56 132 LYS A C 1
ATOM 1095 O O . LYS A 1 132 ? -12.061 6.173 15.914 1.00 88.56 132 LYS A O 1
ATOM 1100 N N . PRO A 1 133 ? -10.586 5.618 14.295 1.00 89.00 133 PRO A N 1
ATOM 1101 C CA . PRO A 1 133 ? -10.707 6.876 13.567 1.00 89.00 133 PRO A CA 1
ATOM 1102 C C . PRO A 1 133 ? -12.126 7.079 13.026 1.00 89.00 133 PRO A C 1
ATOM 1104 O O . PRO A 1 133 ? -12.865 6.123 12.782 1.00 89.00 133 PRO A O 1
ATOM 1107 N N . SER A 1 134 ? -12.502 8.338 12.797 1.00 92.81 134 SER A N 1
ATOM 1108 C CA . SER A 1 134 ? -13.775 8.644 12.141 1.00 92.81 134 SER A CA 1
ATOM 1109 C C . SER A 1 134 ? -13.770 8.177 10.682 1.00 92.81 134 SER A C 1
ATOM 1111 O O . SER A 1 134 ? -12.732 8.182 10.020 1.00 92.81 134 SER A O 1
ATOM 1113 N N . GLU A 1 135 ? -14.942 7.841 10.141 1.00 92.44 135 GLU A N 1
ATOM 1114 C CA . GLU A 1 135 ? -15.069 7.459 8.727 1.00 92.44 135 GLU A CA 1
ATOM 1115 C C . GLU A 1 135 ? -14.547 8.558 7.785 1.00 92.44 135 GLU A C 1
ATOM 1117 O O . GLU A 1 135 ? -13.929 8.266 6.763 1.00 92.44 135 GLU A O 1
ATOM 1122 N N . GLN A 1 136 ? -14.749 9.830 8.139 1.00 93.06 136 GLN A N 1
ATOM 1123 C CA . GLN A 1 136 ? -14.215 10.954 7.371 1.00 93.06 136 GLN A CA 1
ATOM 1124 C C . GLN A 1 136 ? -12.685 10.917 7.327 1.00 93.06 136 GLN A C 1
ATOM 1126 O O . GLN A 1 136 ? -12.091 11.046 6.257 1.00 93.06 136 GLN A O 1
ATOM 1131 N N . ARG A 1 137 ? -12.050 10.666 8.475 1.00 90.56 137 ARG A N 1
ATOM 1132 C CA . ARG A 1 137 ? -10.597 10.556 8.560 1.00 90.56 137 ARG A CA 1
ATOM 1133 C C . ARG A 1 137 ? -10.064 9.360 7.772 1.00 90.56 137 ARG A C 1
ATOM 1135 O O . ARG A 1 137 ? -9.067 9.479 7.068 1.00 90.56 137 ARG A O 1
ATOM 1142 N N . MET A 1 138 ? -10.769 8.234 7.820 1.00 90.06 138 MET A N 1
ATOM 1143 C CA . MET A 1 138 ? -10.447 7.047 7.023 1.00 90.06 138 MET A CA 1
ATOM 1144 C C . MET A 1 138 ? -10.467 7.339 5.521 1.00 90.06 138 MET A C 1
ATOM 1146 O O . MET A 1 138 ? -9.540 6.973 4.800 1.00 90.06 138 MET A O 1
ATOM 1150 N N . LYS A 1 139 ? -11.485 8.067 5.050 1.00 90.62 139 LYS A N 1
ATOM 1151 C CA . LYS A 1 139 ? -11.588 8.490 3.647 1.00 90.62 139 LYS A CA 1
ATOM 1152 C C . LYS A 1 139 ? -10.433 9.397 3.234 1.00 90.62 139 LYS A C 1
ATOM 1154 O O . LYS A 1 139 ? -9.940 9.266 2.118 1.00 90.62 139 LYS A O 1
ATOM 1159 N N . GLU A 1 140 ? -9.990 10.303 4.100 1.00 89.81 140 GLU A N 1
ATOM 1160 C CA . GLU A 1 140 ? -8.831 11.164 3.825 1.00 89.81 140 GLU A CA 1
ATOM 1161 C C . GLU A 1 140 ? -7.544 10.352 3.651 1.00 89.81 140 GLU A C 1
ATOM 1163 O O . GLU A 1 140 ? -6.806 10.584 2.694 1.00 89.81 140 GLU A O 1
ATOM 1168 N N . ILE A 1 141 ? -7.304 9.378 4.535 1.00 87.81 141 ILE A N 1
ATOM 1169 C CA . ILE A 1 141 ? -6.116 8.514 4.486 1.00 87.81 141 ILE A CA 1
ATOM 1170 C C . ILE A 1 141 ? -6.104 7.696 3.194 1.00 87.81 141 ILE A C 1
ATOM 1172 O O . ILE A 1 141 ? -5.124 7.733 2.454 1.00 87.81 141 ILE A O 1
ATOM 1176 N N . ILE A 1 142 ? -7.209 7.017 2.875 1.00 88.00 142 ILE A N 1
ATOM 1177 C CA . ILE A 1 142 ? -7.307 6.209 1.655 1.00 88.00 142 ILE A CA 1
ATOM 1178 C C . ILE A 1 142 ? -7.107 7.070 0.404 1.00 88.00 142 ILE A C 1
ATOM 1180 O O . ILE A 1 142 ? -6.334 6.694 -0.474 1.00 88.00 142 ILE A O 1
ATOM 1184 N N . ASN A 1 143 ? -7.728 8.251 0.330 1.00 86.81 143 ASN A N 1
ATOM 1185 C CA . ASN A 1 143 ? -7.532 9.157 -0.805 1.00 86.81 143 ASN A CA 1
ATOM 1186 C C . ASN A 1 143 ? -6.074 9.615 -0.945 1.00 86.81 143 ASN A C 1
ATOM 1188 O O . ASN A 1 143 ? -5.558 9.659 -2.062 1.00 86.81 143 ASN A O 1
ATOM 1192 N N . ALA A 1 144 ? -5.394 9.924 0.164 1.00 84.75 144 ALA A N 1
ATOM 1193 C CA . ALA A 1 144 ? -3.981 10.294 0.134 1.00 84.75 144 ALA A CA 1
ATOM 1194 C C . ALA A 1 144 ? -3.116 9.164 -0.449 1.00 84.75 144 ALA A C 1
ATOM 1196 O O . ALA A 1 144 ? -2.271 9.415 -1.308 1.00 84.75 144 ALA 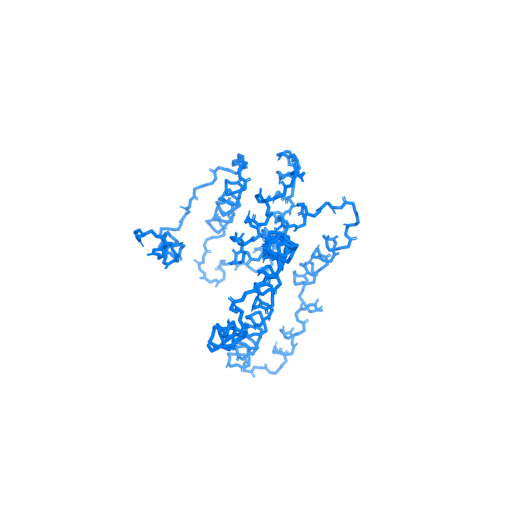A O 1
ATOM 1197 N N . ILE A 1 145 ? -3.384 7.918 -0.054 1.00 81.44 145 ILE A N 1
ATOM 1198 C CA . ILE A 1 145 ? -2.660 6.742 -0.550 1.00 81.44 145 ILE A CA 1
ATOM 1199 C C . ILE A 1 145 ? -2.970 6.490 -2.032 1.00 81.44 145 ILE A C 1
ATOM 1201 O O . ILE A 1 145 ? -2.068 6.164 -2.799 1.00 81.44 145 ILE A O 1
ATOM 1205 N N . MET A 1 146 ? -4.209 6.702 -2.485 1.00 82.75 146 MET A N 1
ATOM 1206 C CA . MET A 1 146 ? -4.558 6.544 -3.904 1.00 82.75 146 MET A CA 1
ATOM 1207 C C . MET A 1 146 ? -3.817 7.524 -4.813 1.00 82.75 146 MET A C 1
ATOM 1209 O O . MET A 1 146 ? -3.340 7.125 -5.874 1.00 82.75 146 MET A O 1
ATOM 1213 N N . ILE A 1 147 ? -3.650 8.779 -4.386 1.00 80.75 147 ILE A N 1
ATOM 1214 C CA . ILE A 1 147 ? -2.853 9.773 -5.126 1.00 80.75 147 ILE A CA 1
ATOM 1215 C C . ILE A 1 147 ? -1.399 9.300 -5.269 1.00 80.75 147 ILE A C 1
ATOM 1217 O O . ILE A 1 147 ? -0.766 9.482 -6.312 1.00 80.75 147 ILE A O 1
ATOM 1221 N N . GLU A 1 148 ? -0.851 8.674 -4.228 1.00 74.88 148 GLU A N 1
ATOM 1222 C CA . GLU A 1 148 ? 0.506 8.130 -4.262 1.00 74.88 148 GLU A CA 1
ATOM 1223 C C . GLU A 1 148 ? 0.617 6.929 -5.204 1.00 74.88 148 GLU A C 1
ATOM 1225 O O . GLU A 1 148 ? 1.563 6.854 -5.991 1.00 74.88 148 GLU A O 1
ATOM 1230 N N . GLN A 1 149 ? -0.368 6.031 -5.187 1.00 75.31 149 GLN A N 1
ATOM 1231 C CA . GLN A 1 149 ? -0.425 4.905 -6.118 1.00 75.31 149 GLN A CA 1
ATOM 1232 C C . GLN A 1 149 ? -0.544 5.379 -7.570 1.00 75.31 149 GLN A C 1
ATOM 1234 O O . GLN A 1 149 ? 0.151 4.859 -8.441 1.00 75.31 149 GLN A O 1
ATOM 1239 N N . GLU A 1 150 ? -1.352 6.406 -7.839 1.00 75.88 150 GLU A N 1
ATOM 1240 C CA . GLU A 1 150 ? -1.470 7.014 -9.168 1.00 75.88 150 GLU A CA 1
ATOM 1241 C C . GLU A 1 150 ? -0.132 7.565 -9.662 1.00 75.88 150 GLU A C 1
ATOM 1243 O O . GLU A 1 150 ? 0.297 7.262 -10.776 1.00 75.88 150 GLU A O 1
ATOM 1248 N N . PHE A 1 151 ? 0.600 8.257 -8.792 1.00 76.25 151 PHE A N 1
ATOM 1249 C CA . PHE A 1 151 ? 1.938 8.730 -9.113 1.00 76.25 151 PHE A CA 1
ATOM 1250 C C . PHE A 1 151 ? 2.918 7.582 -9.439 1.00 76.25 151 PHE A C 1
ATOM 1252 O O . PHE A 1 151 ? 3.727 7.690 -10.364 1.00 76.25 151 PHE A O 1
ATOM 1259 N N . LEU A 1 152 ? 2.851 6.459 -8.716 1.00 68.44 152 LEU A N 1
ATOM 1260 C CA . LEU A 1 152 ? 3.673 5.279 -9.013 1.00 68.44 152 LEU A CA 1
ATOM 1261 C C . LEU A 1 152 ? 3.291 4.629 -10.353 1.00 68.44 152 LEU A C 1
ATOM 1263 O O . LEU A 1 152 ? 4.164 4.110 -11.052 1.00 68.44 152 LEU A O 1
ATOM 1267 N N . MET A 1 153 ? 2.013 4.683 -10.740 1.00 73.06 153 MET A N 1
ATOM 1268 C CA . MET A 1 153 ? 1.551 4.208 -12.047 1.00 73.06 153 MET A CA 1
ATOM 1269 C C . MET A 1 153 ? 2.043 5.080 -13.205 1.00 73.06 153 MET A C 1
ATOM 1271 O O . MET A 1 153 ? 2.323 4.545 -14.277 1.00 73.06 153 MET A O 1
ATOM 1275 N N . GLU A 1 154 ? 2.163 6.393 -13.005 1.00 74.00 154 GLU A N 1
ATOM 1276 C CA . GLU A 1 154 ? 2.746 7.300 -14.000 1.00 74.00 154 GLU A CA 1
ATOM 1277 C C . GLU A 1 154 ? 4.254 7.082 -14.155 1.00 74.00 154 GLU A C 1
ATOM 1279 O O . GLU A 1 154 ? 4.772 7.095 -15.271 1.00 74.00 154 GLU A O 1
ATOM 1284 N N . ALA A 1 155 ? 4.959 6.839 -13.047 1.00 76.81 155 ALA A N 1
ATOM 1285 C CA . ALA A 1 155 ? 6.400 6.606 -13.065 1.00 76.81 155 ALA A CA 1
ATOM 1286 C C . ALA A 1 155 ? 6.789 5.256 -13.691 1.00 76.81 155 ALA A C 1
ATOM 1288 O O . ALA A 1 155 ? 7.851 5.147 -14.303 1.00 76.81 155 ALA A O 1
ATOM 1289 N N . LEU A 1 156 ? 5.938 4.234 -13.551 1.00 76.06 156 LEU A N 1
ATOM 1290 C CA . LEU A 1 156 ? 6.113 2.909 -14.153 1.00 76.06 156 LEU A CA 1
ATOM 1291 C C . LEU A 1 156 ? 4.852 2.523 -14.948 1.00 76.06 156 LEU A C 1
ATOM 1293 O O . LEU A 1 156 ? 4.009 1.761 -14.452 1.00 76.06 156 LEU A O 1
ATOM 1297 N N . PRO A 1 157 ? 4.703 3.038 -16.186 1.00 77.06 157 PRO A N 1
ATOM 1298 C CA . PRO A 1 157 ? 3.499 2.834 -16.978 1.00 77.06 157 PRO A CA 1
ATOM 1299 C C . PRO A 1 157 ? 3.326 1.364 -17.347 1.00 77.06 157 PRO A C 1
ATOM 1301 O O . PRO A 1 157 ? 4.079 0.806 -18.143 1.00 77.06 157 PRO A O 1
ATOM 1304 N N . VAL A 1 158 ? 2.258 0.742 -16.856 1.00 76.56 158 VAL A N 1
ATOM 1305 C CA . VAL A 1 158 ? 1.949 -0.666 -17.180 1.00 76.56 158 VAL A CA 1
ATOM 1306 C C . VAL A 1 158 ? 1.558 -0.883 -18.637 1.00 76.56 158 VAL A C 1
ATOM 1308 O O . VAL A 1 158 ? 1.556 -2.010 -19.126 1.00 76.56 158 VAL A O 1
ATOM 1311 N N . LYS A 1 159 ? 1.327 0.204 -19.377 1.00 74.94 159 LYS A N 1
ATOM 1312 C CA . LYS A 1 159 ? 1.222 0.175 -20.835 1.00 74.94 159 LYS A CA 1
ATOM 1313 C C . LYS A 1 159 ? 2.456 -0.455 -21.494 1.00 74.94 159 LYS A C 1
ATOM 1315 O O . LYS A 1 159 ? 2.317 -1.072 -22.545 1.00 74.94 159 LYS A O 1
ATOM 1320 N N . LEU A 1 160 ? 3.636 -0.344 -20.875 1.00 78.81 160 LEU A N 1
ATOM 1321 C CA . LEU A 1 160 ? 4.881 -0.944 -21.373 1.00 78.81 160 LEU A CA 1
ATOM 1322 C C . LEU A 1 160 ? 4.833 -2.479 -21.415 1.00 78.81 160 LEU A C 1
ATOM 1324 O O . LEU A 1 160 ? 5.512 -3.082 -22.237 1.00 78.81 160 LEU A O 1
ATOM 1328 N N . ILE A 1 161 ? 3.997 -3.098 -20.578 1.00 80.19 161 ILE A N 1
ATOM 1329 C CA . ILE A 1 161 ? 3.766 -4.550 -20.543 1.00 80.19 161 ILE A CA 1
ATOM 1330 C C . ILE A 1 161 ? 2.405 -4.939 -21.145 1.00 80.19 161 ILE A C 1
ATOM 1332 O O . ILE A 1 161 ? 1.899 -6.028 -20.898 1.00 80.19 161 ILE A O 1
ATOM 1336 N N . GLY A 1 162 ? 1.787 -4.044 -21.928 1.00 78.94 162 GLY A N 1
ATOM 1337 C CA . GLY A 1 162 ? 0.514 -4.302 -22.607 1.00 78.94 162 GLY A CA 1
ATOM 1338 C C . GLY A 1 162 ? -0.730 -4.223 -21.715 1.00 78.94 162 GLY A C 1
ATOM 1339 O O . GLY A 1 162 ? -1.822 -4.545 -22.176 1.00 78.94 162 GLY A O 1
ATOM 1340 N N . MET A 1 163 ? -0.607 -3.774 -20.462 1.00 80.06 163 MET A N 1
ATOM 1341 C CA . MET A 1 163 ? -1.759 -3.596 -19.576 1.00 80.06 163 MET A CA 1
ATOM 1342 C C . MET A 1 163 ? -2.417 -2.225 -19.761 1.00 80.06 163 MET A C 1
ATOM 1344 O O . MET A 1 163 ? -1.767 -1.213 -20.034 1.00 80.06 163 MET A O 1
ATOM 1348 N N . ASN A 1 164 ? -3.730 -2.178 -19.546 1.00 84.94 164 ASN A N 1
ATOM 1349 C CA . ASN A 1 164 ? -4.505 -0.946 -19.601 1.00 84.94 164 ASN A CA 1
ATOM 1350 C C . ASN A 1 164 ? -4.386 -0.171 -18.273 1.00 84.94 164 ASN A C 1
ATOM 1352 O O . ASN A 1 164 ? -4.800 -0.661 -17.222 1.00 84.94 164 ASN A O 1
ATOM 1356 N N . CYS A 1 165 ? -3.846 1.053 -18.323 1.00 82.75 165 CYS A N 1
ATOM 1357 C CA . CYS A 1 165 ? -3.688 1.908 -17.142 1.00 82.75 165 CYS A CA 1
ATOM 1358 C C . CYS A 1 165 ? -5.026 2.260 -16.471 1.00 82.75 165 CYS A C 1
ATOM 1360 O O . CYS A 1 165 ? -5.082 2.338 -15.248 1.00 82.75 165 CYS A O 1
ATOM 1362 N N . THR A 1 166 ? -6.102 2.429 -17.245 1.00 86.06 166 THR A N 1
ATOM 1363 C CA . THR A 1 166 ? -7.450 2.701 -16.726 1.00 86.06 166 THR A CA 1
ATOM 1364 C C . THR A 1 166 ? -7.979 1.512 -15.931 1.00 86.06 166 THR A C 1
ATOM 1366 O O . THR A 1 166 ? -8.427 1.695 -14.804 1.00 86.06 166 THR A O 1
ATOM 1369 N N . LEU A 1 167 ? -7.853 0.290 -16.462 1.00 88.12 167 LEU A N 1
ATOM 1370 C CA . LEU A 1 167 ? -8.281 -0.918 -15.742 1.00 88.12 167 LEU A CA 1
ATOM 1371 C C . LEU A 1 167 ? -7.418 -1.166 -14.498 1.00 88.12 167 LEU A C 1
ATOM 1373 O O . LEU A 1 167 ? -7.934 -1.549 -13.456 1.00 88.12 167 LEU A O 1
ATOM 1377 N N . ARG A 1 168 ? -6.109 -0.884 -14.556 1.00 84.31 168 ARG A N 1
ATOM 1378 C CA . ARG A 1 168 ? -5.252 -0.966 -13.363 1.00 84.31 168 ARG A CA 1
ATOM 1379 C C . ARG A 1 168 ? -5.685 0.025 -12.282 1.00 84.31 168 ARG A C 1
ATOM 1381 O O . ARG A 1 168 ? -5.749 -0.360 -11.120 1.00 84.31 168 ARG A O 1
ATOM 1388 N N . LYS A 1 169 ? -5.989 1.272 -12.658 1.00 86.44 169 LYS A N 1
ATOM 1389 C CA . LYS A 1 169 ? -6.486 2.288 -11.722 1.00 86.44 169 LYS A CA 1
ATOM 1390 C C . LYS A 1 169 ? -7.798 1.842 -11.075 1.00 86.44 169 LYS A C 1
ATOM 1392 O O . LYS A 1 169 ? -7.888 1.836 -9.853 1.00 86.44 169 LYS A O 1
ATOM 1397 N N . GLN A 1 170 ? -8.748 1.369 -11.880 1.00 89.00 170 GLN A N 1
ATOM 1398 C CA . GLN A 1 170 ? -10.018 0.833 -11.389 1.00 89.00 170 GLN A CA 1
ATOM 1399 C C . GLN A 1 170 ? -9.816 -0.351 -10.426 1.00 89.00 170 GLN A C 1
ATOM 1401 O O . GLN A 1 170 ? -10.504 -0.444 -9.414 1.00 89.00 170 GLN A O 1
ATOM 1406 N N . TYR A 1 171 ? -8.852 -1.239 -10.689 1.00 87.69 171 TYR A N 1
ATOM 1407 C CA . TYR A 1 171 ? -8.539 -2.341 -9.775 1.00 87.69 171 TYR A CA 1
ATOM 1408 C C . TYR A 1 171 ? -7.971 -1.857 -8.434 1.00 87.69 171 TYR A C 1
ATOM 1410 O O . TYR A 1 171 ? -8.346 -2.379 -7.389 1.00 87.69 171 TYR A O 1
ATOM 1418 N N . ILE A 1 172 ? -7.102 -0.843 -8.437 1.00 86.38 172 ILE A N 1
ATOM 1419 C CA . ILE A 1 172 ? -6.565 -0.252 -7.200 1.00 86.38 172 ILE A CA 1
ATOM 1420 C C . ILE A 1 172 ? -7.691 0.395 -6.377 1.00 86.38 172 ILE A C 1
ATOM 1422 O O . ILE A 1 172 ? -7.768 0.180 -5.169 1.00 86.38 172 ILE A O 1
ATOM 1426 N N . GLU A 1 173 ? -8.602 1.120 -7.030 1.00 89.69 173 GLU A N 1
ATOM 1427 C CA . GLU A 1 173 ? -9.800 1.687 -6.395 1.00 89.69 173 GLU A CA 1
ATOM 1428 C C . GLU A 1 173 ? -10.714 0.591 -5.819 1.00 89.69 173 GLU A C 1
ATOM 1430 O O . GLU A 1 173 ? -11.220 0.721 -4.704 1.00 89.69 173 GLU A O 1
ATOM 1435 N N . PHE A 1 174 ? -10.879 -0.524 -6.540 1.00 89.69 174 PHE A N 1
ATOM 1436 C CA . PHE A 1 174 ? -11.626 -1.689 -6.066 1.00 89.69 174 PHE A CA 1
ATOM 1437 C C . PHE A 1 174 ? -10.988 -2.299 -4.810 1.00 89.69 174 PHE A C 1
ATOM 1439 O O . PHE A 1 174 ? -11.697 -2.554 -3.838 1.00 89.69 174 PHE A O 1
ATOM 1446 N N . VAL A 1 175 ? -9.664 -2.494 -4.789 1.00 86.69 175 VAL A N 1
ATOM 1447 C CA . VAL A 1 175 ? -8.937 -3.017 -3.617 1.00 86.69 175 VAL A CA 1
ATOM 1448 C C . VAL A 1 175 ? -9.079 -2.077 -2.416 1.00 86.69 175 VAL A C 1
ATOM 1450 O O . VAL A 1 175 ? -9.333 -2.540 -1.305 1.00 86.69 175 VAL A O 1
ATOM 1453 N N . ALA A 1 176 ? -8.993 -0.761 -2.630 1.00 88.44 176 ALA A N 1
ATOM 1454 C CA . ALA A 1 176 ? -9.197 0.226 -1.570 1.00 88.44 176 ALA A CA 1
ATOM 1455 C C . ALA A 1 176 ? -10.621 0.170 -0.985 1.00 88.44 176 ALA A C 1
ATOM 1457 O O . ALA A 1 176 ? -10.802 0.269 0.230 1.00 88.44 176 ALA A O 1
ATOM 1458 N N . ASP A 1 177 ? -11.635 -0.041 -1.826 1.00 90.06 177 ASP A N 1
ATOM 1459 C CA . ASP A 1 177 ? -13.010 -0.245 -1.371 1.00 90.06 177 ASP A CA 1
ATOM 1460 C C . ASP A 1 177 ? -13.189 -1.552 -0.587 1.00 90.06 177 ASP A C 1
ATOM 1462 O O . ASP A 1 177 ? -13.939 -1.565 0.390 1.00 90.06 177 ASP A O 1
ATOM 1466 N N . GLN A 1 178 ? -12.518 -2.640 -0.981 1.00 88.62 178 GLN A N 1
ATOM 1467 C CA . GLN A 1 178 ? -12.549 -3.892 -0.214 1.00 88.62 178 GLN A CA 1
ATOM 1468 C C . GLN A 1 178 ? -11.917 -3.714 1.167 1.00 88.62 178 GLN A C 1
ATOM 1470 O O . GLN A 1 178 ? -12.502 -4.148 2.156 1.00 88.62 178 GLN A O 1
ATOM 1475 N N . LEU A 1 179 ? -10.787 -3.005 1.248 1.00 87.00 179 LEU A N 1
ATOM 1476 C CA . LEU A 1 179 ? -10.165 -2.649 2.522 1.00 87.00 179 LEU A CA 1
ATOM 1477 C C . LEU A 1 179 ? -11.127 -1.839 3.402 1.00 87.00 179 LEU A C 1
ATOM 1479 O O . LEU A 1 179 ? -11.350 -2.182 4.558 1.00 87.00 179 LEU A O 1
ATOM 1483 N N . MET A 1 180 ? -11.762 -0.801 2.853 1.00 89.06 180 MET A N 1
ATOM 1484 C CA . MET A 1 180 ? -12.733 0.007 3.602 1.00 89.06 180 MET A CA 1
ATOM 1485 C C . MET A 1 180 ? -13.889 -0.831 4.156 1.00 89.06 180 MET A C 1
ATOM 1487 O O . MET A 1 180 ? -14.278 -0.639 5.308 1.00 89.06 180 MET A O 1
ATOM 1491 N N . LEU A 1 181 ? -14.401 -1.783 3.373 1.00 89.94 181 LEU A N 1
ATOM 1492 C CA . LEU A 1 181 ? -15.448 -2.700 3.820 1.00 89.94 181 LEU A CA 1
ATOM 1493 C C . LEU A 1 181 ? -14.967 -3.654 4.920 1.00 89.94 181 LEU A C 1
ATOM 1495 O O . LEU A 1 181 ? -15.684 -3.841 5.902 1.00 89.94 181 LEU A O 1
ATOM 1499 N N . GLU A 1 182 ? -13.767 -4.223 4.791 1.00 86.69 182 GLU A N 1
ATOM 1500 C CA . GLU A 1 182 ? -13.185 -5.139 5.785 1.00 86.69 182 GLU A CA 1
ATOM 1501 C C . GLU A 1 182 ? -12.988 -4.456 7.151 1.00 86.69 182 GLU A C 1
ATOM 1503 O O . GLU A 1 182 ? -13.151 -5.072 8.209 1.00 86.69 182 GLU A O 1
ATOM 1508 N N . LEU A 1 183 ? -12.718 -3.150 7.130 1.00 87.00 183 LEU A N 1
ATOM 1509 C CA . LEU A 1 183 ? -12.572 -2.293 8.308 1.00 87.00 183 LEU A CA 1
ATOM 1510 C C . LEU A 1 183 ? -13.910 -1.788 8.877 1.00 87.00 183 LEU A C 1
ATOM 1512 O O . LEU A 1 183 ? -13.928 -1.152 9.933 1.00 87.00 183 LEU A O 1
ATOM 1516 N N . GLY A 1 184 ? -15.031 -2.074 8.206 1.00 89.31 184 GLY A N 1
ATOM 1517 C CA . GLY A 1 184 ? -16.379 -1.696 8.634 1.00 89.31 184 GLY A CA 1
ATOM 1518 C C . GLY A 1 184 ? -16.844 -0.305 8.188 1.00 89.31 184 GLY A C 1
ATOM 1519 O O . GLY A 1 184 ? -17.777 0.236 8.781 1.00 89.31 184 GLY A O 1
ATOM 1520 N N . PHE A 1 185 ? -16.224 0.281 7.162 1.00 91.94 185 PHE A N 1
ATOM 1521 C CA . PHE A 1 185 ? -16.587 1.586 6.601 1.00 91.94 185 PHE A CA 1
ATOM 1522 C C . PHE A 1 185 ? -17.267 1.475 5.231 1.00 91.94 185 PHE A C 1
ATOM 1524 O O . PHE A 1 185 ? -17.255 0.436 4.570 1.00 91.94 185 PHE A O 1
ATOM 1531 N N . SER A 1 186 ? -17.864 2.579 4.777 1.00 94.00 186 SER A N 1
ATOM 1532 C CA . SER A 1 186 ? -18.486 2.647 3.452 1.00 94.00 186 SER A CA 1
ATOM 1533 C C . SER A 1 186 ? -17.441 2.779 2.343 1.00 94.00 186 SER A C 1
ATOM 1535 O O . SER A 1 186 ? -16.439 3.480 2.504 1.00 94.00 186 SER A O 1
ATOM 1537 N N . LYS A 1 187 ? -17.739 2.196 1.174 1.00 92.50 187 LYS A N 1
ATOM 1538 C CA . LYS A 1 187 ? -16.959 2.385 -0.060 1.00 92.50 187 LYS A CA 1
ATOM 1539 C C . LYS A 1 187 ? -16.740 3.867 -0.384 1.00 92.50 187 LYS A C 1
ATOM 1541 O O . LYS A 1 187 ? -17.649 4.687 -0.213 1.00 92.50 187 LYS A O 1
ATOM 1546 N N . VAL A 1 188 ? -15.562 4.177 -0.916 1.00 92.44 188 VAL A N 1
ATOM 1547 C CA . VAL A 1 188 ? -15.146 5.522 -1.334 1.00 92.44 188 VAL A CA 1
ATOM 1548 C C . VAL A 1 188 ? -15.314 5.690 -2.839 1.00 92.44 188 VAL A C 1
ATOM 1550 O O . VAL A 1 188 ? -15.941 6.656 -3.269 1.00 92.44 188 VAL A O 1
ATOM 1553 N N . PHE A 1 189 ? -14.816 4.734 -3.625 1.00 91.50 189 PHE A N 1
ATOM 1554 C CA . PHE A 1 189 ? -14.744 4.839 -5.088 1.00 91.50 189 PHE A CA 1
ATOM 1555 C C . PHE A 1 189 ? -15.930 4.174 -5.785 1.00 91.50 189 PHE A C 1
ATOM 1557 O O . PHE A 1 189 ? -16.350 4.605 -6.855 1.00 91.50 189 PHE A O 1
ATOM 1564 N N . ARG A 1 190 ? -16.514 3.158 -5.143 1.00 93.69 190 ARG A N 1
ATOM 1565 C CA . ARG A 1 190 ? -17.550 2.271 -5.691 1.00 93.69 190 ARG A CA 1
ATOM 1566 C C . ARG A 1 190 ? -17.094 1.582 -6.977 1.00 93.69 190 ARG A C 1
ATOM 1568 O O . ARG A 1 190 ? -17.899 1.372 -7.879 1.00 93.69 190 ARG A O 1
ATOM 1575 N N . ALA A 1 191 ? -15.814 1.227 -7.036 1.00 91.44 191 ALA A N 1
ATOM 1576 C CA . ALA A 1 191 ? -15.226 0.564 -8.188 1.00 91.44 191 ALA A CA 1
ATOM 1577 C C . ALA A 1 191 ? -15.595 -0.929 -8.219 1.00 91.44 191 ALA A C 1
ATOM 1579 O O . ALA A 1 191 ? -15.759 -1.583 -7.183 1.00 91.44 191 ALA A O 1
ATOM 1580 N N . GLU A 1 192 ? -15.724 -1.466 -9.429 1.00 92.00 192 GLU A N 1
ATOM 1581 C CA . GLU A 1 192 ? -15.905 -2.896 -9.694 1.00 92.00 192 GLU A CA 1
ATOM 1582 C C . GLU A 1 192 ? -14.573 -3.521 -10.106 1.00 92.00 192 GLU A C 1
ATOM 1584 O O . GLU A 1 192 ? -13.731 -2.830 -10.683 1.00 92.00 192 GLU A O 1
ATOM 1589 N N . ASN A 1 193 ? -14.384 -4.817 -9.835 1.00 90.06 193 ASN A N 1
ATOM 1590 C CA . ASN A 1 193 ? -13.186 -5.537 -10.257 1.00 90.06 193 ASN A CA 1
ATOM 1591 C C . ASN A 1 193 ? -13.143 -5.628 -11.797 1.00 90.06 193 ASN A C 1
ATOM 1593 O O . ASN A 1 193 ? -14.018 -6.266 -12.376 1.00 90.06 193 ASN A O 1
ATOM 1597 N N . PRO A 1 194 ? -12.142 -5.036 -12.475 1.00 89.25 194 PRO A N 1
ATOM 1598 C CA . PRO A 1 194 ? -12.025 -5.105 -13.929 1.00 89.25 194 PRO A CA 1
ATOM 1599 C C . PRO A 1 194 ? -11.319 -6.377 -14.433 1.00 89.25 194 PRO A C 1
ATOM 1601 O O . PRO A 1 194 ? -11.122 -6.517 -15.641 1.00 89.25 194 PRO A O 1
ATOM 1604 N N . PHE A 1 195 ? -10.865 -7.260 -13.535 1.00 87.44 195 PHE A N 1
ATOM 1605 C CA . PHE A 1 195 ? -10.055 -8.432 -13.861 1.00 87.44 195 PHE A CA 1
ATOM 1606 C C . PHE A 1 195 ? -10.674 -9.726 -13.314 1.00 87.44 195 PHE A C 1
ATOM 1608 O O . PHE A 1 195 ? -10.413 -10.116 -12.174 1.00 87.44 195 PHE A O 1
ATOM 1615 N N . ASP A 1 196 ? -11.406 -10.448 -14.164 1.00 84.44 196 ASP A N 1
ATOM 1616 C CA . ASP A 1 196 ? -12.028 -11.742 -13.829 1.00 84.44 196 ASP A CA 1
ATOM 1617 C C . ASP A 1 196 ? -11.004 -12.766 -13.297 1.00 84.44 196 ASP A C 1
ATOM 1619 O O . ASP A 1 196 ? -11.278 -13.540 -12.384 1.00 84.44 196 ASP A O 1
ATOM 1623 N N . PHE A 1 197 ? -9.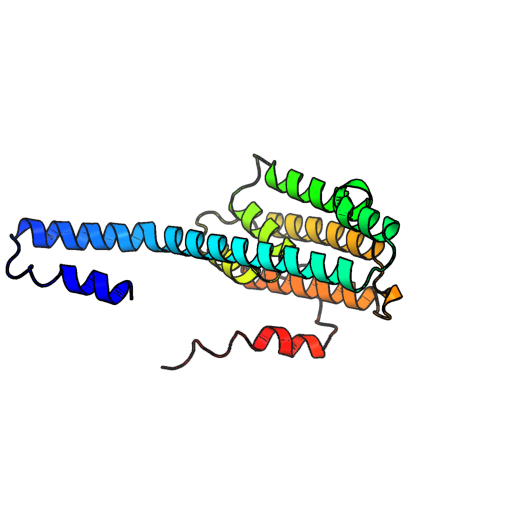768 -12.746 -13.813 1.00 81.19 197 PHE A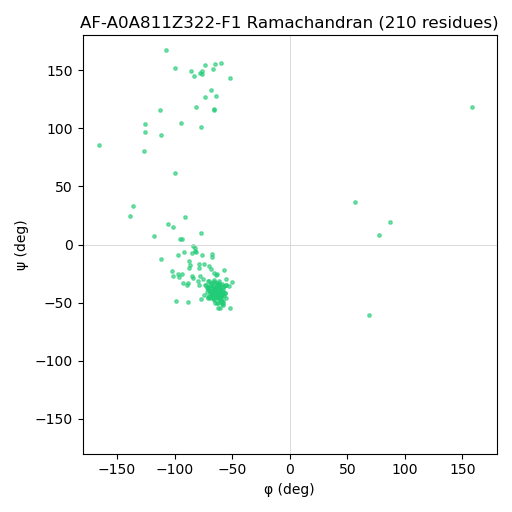 N 1
ATOM 1624 C CA . PHE A 1 197 ? -8.710 -13.664 -13.374 1.00 81.19 197 PHE A CA 1
ATOM 1625 C C . PHE A 1 197 ? -8.226 -13.410 -11.936 1.00 81.19 197 PHE A C 1
ATOM 1627 O O . PHE A 1 197 ? -7.665 -14.317 -11.323 1.00 81.19 197 PHE A O 1
ATOM 1634 N N . MET A 1 198 ? -8.437 -12.206 -11.388 1.00 75.38 198 MET A N 1
ATOM 1635 C CA . MET A 1 198 ? -8.059 -11.877 -10.007 1.00 75.38 198 MET A CA 1
ATOM 1636 C C . MET A 1 198 ? -9.067 -12.413 -8.984 1.00 75.38 198 MET A C 1
ATOM 1638 O O . MET A 1 198 ? -8.718 -12.541 -7.814 1.00 75.38 198 MET A O 1
ATOM 1642 N N . GLU A 1 199 ? -10.284 -12.786 -9.400 1.00 68.75 199 GLU A N 1
ATOM 1643 C CA . GLU A 1 199 ? -11.318 -13.293 -8.484 1.00 68.75 199 GLU A CA 1
ATOM 1644 C C . GLU A 1 199 ? -10.896 -14.588 -7.777 1.00 68.75 199 GLU A C 1
ATOM 1646 O O . GLU A 1 199 ? -11.215 -14.793 -6.607 1.00 68.75 199 GLU A O 1
ATOM 1651 N N . ASN A 1 200 ? -10.115 -15.435 -8.453 1.00 55.88 200 ASN A N 1
ATOM 1652 C CA . ASN A 1 200 ? -9.691 -16.734 -7.923 1.00 55.88 200 ASN A CA 1
ATOM 1653 C C . ASN A 1 200 ? -8.403 -16.669 -7.087 1.00 55.88 200 ASN A C 1
ATOM 1655 O O . ASN A 1 200 ? -8.166 -17.548 -6.262 1.00 55.88 200 ASN A O 1
ATOM 1659 N N . ILE A 1 201 ? -7.589 -15.622 -7.250 1.00 56.66 201 ILE A N 1
ATOM 1660 C CA . ILE A 1 201 ? -6.288 -15.498 -6.570 1.00 56.66 201 ILE A CA 1
ATOM 1661 C C . ILE A 1 201 ? -6.479 -15.117 -5.092 1.00 56.66 201 ILE A C 1
ATOM 1663 O O . ILE A 1 201 ? -5.712 -15.546 -4.234 1.00 56.66 201 ILE A O 1
ATOM 1667 N N . SER A 1 202 ? -7.548 -14.385 -4.760 1.00 46.94 202 SER A N 1
ATOM 1668 C CA . SER A 1 202 ? -7.893 -14.035 -3.372 1.00 46.94 202 SER A CA 1
ATOM 1669 C C . SER A 1 202 ? -8.633 -15.143 -2.600 1.00 46.94 202 SER A C 1
ATOM 1671 O O . SER A 1 202 ? -8.880 -14.985 -1.403 1.00 46.94 202 SER A O 1
ATOM 1673 N N . LEU A 1 203 ? -9.025 -16.247 -3.252 1.00 38.34 203 LEU A N 1
ATOM 1674 C CA . LEU A 1 203 ? -9.886 -17.282 -2.658 1.00 38.34 203 LEU A CA 1
ATOM 1675 C C . LEU A 1 203 ? -9.146 -18.543 -2.195 1.00 38.34 203 LEU A C 1
ATOM 1677 O O . LEU A 1 203 ? -9.642 -19.208 -1.285 1.00 38.34 203 LEU A O 1
ATOM 1681 N N . GLU A 1 204 ? -7.958 -18.854 -2.721 1.00 33.75 204 GLU A N 1
ATOM 1682 C CA . GLU A 1 204 ? -7.232 -20.084 -2.345 1.00 33.75 204 GLU A CA 1
ATOM 1683 C C . GLU A 1 204 ? -6.731 -20.106 -0.882 1.00 33.75 204 GLU A C 1
ATOM 1685 O O . GLU A 1 204 ? -6.345 -21.160 -0.381 1.00 33.75 204 GLU A O 1
ATOM 1690 N N . GLY A 1 205 ? -6.838 -18.991 -0.144 1.00 36.06 205 GLY A N 1
ATOM 1691 C CA . GLY A 1 205 ? -6.577 -18.917 1.302 1.00 36.06 205 GLY A CA 1
ATOM 1692 C C . GLY A 1 205 ? -7.810 -19.012 2.219 1.00 36.06 205 GLY A C 1
ATOM 1693 O O . GLY A 1 205 ? -7.653 -19.136 3.431 1.00 36.06 205 GLY A O 1
ATOM 1694 N N . LYS A 1 206 ? -9.046 -18.973 1.692 1.00 39.03 206 LYS A N 1
ATOM 1695 C CA . LYS A 1 206 ? -10.280 -18.915 2.516 1.00 39.03 206 LYS A CA 1
ATOM 1696 C C . LYS A 1 206 ? -10.933 -20.280 2.793 1.00 39.03 206 LYS A C 1
ATOM 1698 O O . LYS A 1 206 ? -11.989 -20.338 3.424 1.00 39.03 206 LYS A O 1
ATOM 1703 N N . THR A 1 207 ? -10.319 -21.389 2.377 1.00 27.45 207 THR A N 1
ATOM 1704 C CA . THR A 1 207 ? -10.936 -22.734 2.404 1.00 27.45 207 THR A CA 1
ATOM 1705 C C . THR A 1 207 ? -10.523 -23.677 3.542 1.00 27.45 207 THR A C 1
ATOM 1707 O O . THR A 1 207 ? -10.853 -24.859 3.469 1.00 27.45 207 THR A O 1
ATOM 1710 N N . SER A 1 208 ? -9.887 -23.221 4.629 1.00 28.98 208 SER A N 1
ATOM 1711 C CA . SER A 1 208 ? -9.460 -24.150 5.700 1.00 28.98 208 SER A CA 1
ATOM 1712 C C . SER A 1 208 ? -9.711 -23.727 7.154 1.00 28.98 208 SER A C 1
ATOM 1714 O O . SER A 1 208 ? -8.946 -24.132 8.020 1.00 28.98 208 SER A O 1
ATOM 1716 N N . LEU A 1 209 ? -10.788 -22.989 7.465 1.00 29.09 209 LEU A N 1
ATOM 1717 C CA . LEU A 1 209 ? -11.250 -22.806 8.863 1.00 29.09 209 LEU A CA 1
ATOM 1718 C C . LEU A 1 209 ? -12.784 -22.872 9.061 1.00 29.09 209 LEU A C 1
ATOM 1720 O O . LEU A 1 209 ? -13.324 -22.358 10.037 1.00 29.09 209 LEU A O 1
ATOM 1724 N N . ARG A 1 210 ? -13.517 -23.553 8.170 1.00 32.06 210 ARG A N 1
ATOM 1725 C CA . ARG A 1 210 ? -14.893 -24.011 8.451 1.00 32.06 210 ARG A CA 1
ATOM 1726 C C . ARG A 1 210 ? -15.003 -25.512 8.207 1.00 32.06 210 ARG A C 1
ATOM 1728 O O . ARG A 1 210 ? -15.051 -25.910 7.046 1.00 32.06 210 ARG A O 1
ATOM 1735 N N . ARG A 1 211 ? -15.017 -26.283 9.301 1.00 27.14 211 ARG A N 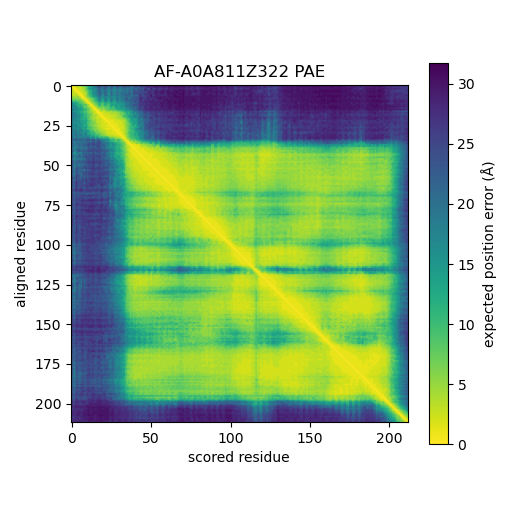1
ATOM 1736 C CA . ARG A 1 211 ? -15.422 -27.697 9.524 1.00 27.14 211 ARG A CA 1
ATOM 1737 C C . ARG A 1 211 ? -14.686 -28.119 10.808 1.00 27.14 211 ARG A C 1
ATOM 1739 O O . ARG A 1 211 ? -13.466 -28.033 10.811 1.00 27.14 211 ARG A O 1
ATOM 1746 N N . GLU A 1 212 ? -15.276 -28.502 11.930 1.00 30.34 212 GLU A N 1
ATOM 1747 C CA . GLU A 1 212 ? -16.624 -28.849 12.405 1.00 30.34 212 GLU A CA 1
ATOM 1748 C C . GLU A 1 212 ? -16.664 -28.545 13.912 1.00 30.34 212 GLU A C 1
ATOM 1750 O O . GLU A 1 212 ? -15.577 -28.581 14.537 1.00 30.34 212 GLU A O 1
#

Organism: Nyctereutes procyonoides (NCBI:txid34880)